Protein AF-A0A2E2RHI1-F1 (afdb_monomer_lite)

Secondary structure (DSSP, 8-state):
-----S---SEEEEE-TTSSEEEEEE--TTSTT-SEEEEEEGGGTSSHHHHHHHHHHHHHHHT-TT--HHHHHTHHHHHHHHHHHHHHHHHHHHTT----TT--S-SS-EEEEE--GGGTT--HHHHHHHHHHHHTTTS-HHHHHHHHHHHHHHHHHHHHHHHHHHHHHHHHHHTT-S-----S------

Structure (mmCIF, N/CA/C/O backbone):
data_AF-A0A2E2RHI1-F1
#
_entry.id   AF-A0A2E2RHI1-F1
#
loop_
_atom_site.group_PDB
_atom_site.id
_atom_site.type_symbol
_atom_site.label_atom_id
_atom_site.label_alt_id
_atom_site.label_comp_id
_atom_site.label_asym_id
_atom_site.label_entity_id
_atom_site.label_seq_id
_atom_site.pdbx_PDB_ins_code
_atom_site.Cartn_x
_atom_site.Cartn_y
_atom_site.Cartn_z
_atom_site.occupancy
_atom_site.B_iso_or_equiv
_atom_site.auth_seq_id
_atom_site.auth_comp_id
_atom_site.auth_asym_id
_atom_site.auth_atom_id
_atom_site.pdbx_PDB_model_num
ATOM 1 N N . MET A 1 1 ? 22.948 2.188 4.236 1.00 32.03 1 MET A N 1
ATOM 2 C CA . MET A 1 1 ? 23.307 0.783 4.505 1.00 32.03 1 MET A CA 1
ATOM 3 C C . MET A 1 1 ? 21.995 0.044 4.675 1.00 32.03 1 MET A C 1
ATOM 5 O O . MET A 1 1 ? 21.397 0.121 5.737 1.00 32.03 1 MET A O 1
ATOM 9 N N . PHE A 1 2 ? 21.459 -0.488 3.577 1.00 38.53 2 PHE A N 1
ATOM 10 C CA . PHE A 1 2 ? 20.218 -1.256 3.602 1.00 38.53 2 PHE A CA 1
ATOM 11 C C . PHE A 1 2 ? 20.548 -2.603 4.243 1.00 38.53 2 PHE A C 1
ATOM 13 O O . PHE A 1 2 ? 21.465 -3.275 3.785 1.00 38.53 2 PHE A O 1
ATOM 20 N N . GLU A 1 3 ? 19.903 -2.946 5.357 1.00 31.31 3 GLU A N 1
ATOM 21 C CA . GLU A 1 3 ? 20.123 -4.230 6.022 1.00 31.31 3 GLU A CA 1
ATOM 22 C C . GLU A 1 3 ? 19.639 -5.365 5.112 1.00 31.31 3 GLU A C 1
ATOM 24 O O . GLU A 1 3 ? 18.443 -5.621 4.959 1.00 31.31 3 GLU A O 1
ATOM 29 N N . SER A 1 4 ? 20.611 -6.015 4.477 1.00 34.72 4 SER A N 1
ATOM 30 C CA . SER A 1 4 ? 20.484 -7.072 3.475 1.00 34.72 4 SER A CA 1
ATOM 31 C C . SER A 1 4 ? 20.127 -8.449 4.051 1.00 34.72 4 SER A C 1
ATOM 33 O O . SER A 1 4 ? 20.632 -9.449 3.553 1.00 34.72 4 SER A O 1
ATOM 35 N N . ASP A 1 5 ? 19.270 -8.532 5.076 1.00 32.41 5 ASP A N 1
ATOM 36 C CA . ASP A 1 5 ? 18.895 -9.824 5.692 1.00 32.41 5 ASP A CA 1
ATOM 37 C C . ASP A 1 5 ? 17.406 -10.182 5.561 1.00 32.41 5 ASP A C 1
ATOM 39 O O . ASP A 1 5 ? 16.868 -11.040 6.257 1.00 32.41 5 ASP A O 1
ATOM 43 N N . ARG A 1 6 ? 16.702 -9.551 4.615 1.00 42.38 6 ARG A N 1
ATOM 44 C CA . ARG A 1 6 ? 15.397 -10.043 4.158 1.00 42.38 6 ARG A CA 1
ATOM 45 C C . ARG A 1 6 ? 15.608 -10.797 2.858 1.00 42.38 6 ARG A C 1
ATOM 47 O O . ARG A 1 6 ? 15.784 -10.175 1.811 1.00 42.38 6 ARG A O 1
ATOM 54 N N . GLY A 1 7 ? 15.603 -12.130 2.947 1.00 44.78 7 GLY A N 1
ATOM 55 C CA . GLY A 1 7 ? 15.580 -13.034 1.797 1.00 44.78 7 GLY A CA 1
ATOM 56 C C . GLY A 1 7 ? 14.682 -12.462 0.703 1.00 44.78 7 GLY A C 1
ATOM 57 O O . GLY A 1 7 ? 13.568 -12.026 0.986 1.00 44.78 7 GLY A O 1
ATOM 58 N N . SER A 1 8 ? 15.239 -12.355 -0.503 1.00 58.75 8 SER A N 1
ATOM 59 C CA . SER A 1 8 ? 14.752 -11.472 -1.559 1.00 58.75 8 SER A CA 1
ATOM 60 C C . SER A 1 8 ? 13.241 -11.606 -1.748 1.00 58.75 8 SER A C 1
ATOM 62 O O . SER A 1 8 ? 12.792 -12.604 -2.307 1.00 58.75 8 SER A O 1
ATOM 64 N N . ALA A 1 9 ? 12.473 -10.626 -1.273 1.00 70.12 9 ALA A N 1
ATOM 65 C CA . ALA A 1 9 ? 11.022 -10.692 -1.329 1.00 70.12 9 ALA A CA 1
ATOM 66 C C . ALA A 1 9 ? 10.565 -10.907 -2.778 1.00 70.12 9 ALA A C 1
ATOM 68 O O . ALA A 1 9 ? 11.109 -10.306 -3.715 1.00 70.12 9 ALA A O 1
ATOM 69 N N . ASP A 1 10 ? 9.602 -11.801 -2.952 1.00 78.50 10 ASP A N 1
ATOM 70 C CA . ASP A 1 10 ? 9.001 -12.094 -4.250 1.00 78.50 10 ASP A CA 1
ATOM 71 C C . ASP A 1 10 ? 8.062 -10.972 -4.684 1.00 78.50 10 ASP A C 1
ATOM 73 O O . ASP A 1 10 ? 7.888 -10.711 -5.871 1.00 78.50 10 ASP A O 1
ATOM 77 N N . ILE A 1 11 ? 7.490 -10.274 -3.704 1.00 82.94 11 ILE A N 1
ATOM 78 C CA . ILE A 1 11 ? 6.608 -9.136 -3.911 1.00 82.94 11 ILE A CA 1
ATOM 79 C C . ILE A 1 11 ? 7.121 -7.998 -3.052 1.00 82.94 11 ILE A C 1
ATOM 81 O O . ILE A 1 11 ? 7.336 -8.177 -1.856 1.00 82.94 11 ILE A O 1
ATOM 85 N N . THR A 1 12 ? 7.302 -6.819 -3.633 1.00 86.94 12 THR A N 1
ATOM 86 C CA . THR A 1 12 ? 7.659 -5.614 -2.878 1.00 86.94 12 THR A CA 1
ATOM 87 C C . THR A 1 12 ? 6.614 -4.533 -3.076 1.00 86.94 12 THR A C 1
ATOM 89 O O . THR A 1 12 ? 6.283 -4.183 -4.203 1.00 86.94 12 THR A O 1
ATOM 92 N N . LEU A 1 13 ? 6.100 -3.994 -1.975 1.00 86.75 13 LEU A N 1
ATOM 93 C CA . LEU A 1 13 ? 5.149 -2.891 -1.960 1.00 86.75 13 LEU A CA 1
ATOM 94 C C . LEU A 1 13 ? 5.892 -1.592 -1.656 1.00 86.75 13 LEU A C 1
ATOM 96 O O . LEU A 1 13 ? 6.463 -1.451 -0.578 1.00 86.75 13 LEU A O 1
ATOM 100 N N . CYS A 1 14 ? 5.863 -0.641 -2.577 1.00 89.56 14 CYS A N 1
ATOM 101 C CA . CYS A 1 14 ? 6.368 0.711 -2.379 1.00 89.56 14 CYS A CA 1
ATOM 102 C C . CYS A 1 14 ? 5.201 1.607 -1.954 1.00 89.56 14 CYS A C 1
ATOM 104 O O . CYS A 1 14 ? 4.321 1.908 -2.763 1.00 89.56 14 CYS A O 1
ATOM 106 N N . ILE A 1 15 ? 5.188 1.996 -0.681 1.00 88.31 15 ILE A N 1
ATOM 107 C CA . ILE A 1 15 ? 4.111 2.753 -0.044 1.00 88.31 15 ILE A CA 1
ATOM 108 C C . ILE A 1 15 ? 4.524 4.215 0.132 1.00 88.31 15 ILE A C 1
ATOM 110 O O . ILE A 1 15 ? 5.603 4.506 0.654 1.00 88.31 15 ILE A O 1
ATOM 114 N N . PHE A 1 16 ? 3.613 5.112 -0.240 1.00 90.50 16 PHE A N 1
ATOM 115 C CA . PHE A 1 16 ? 3.710 6.559 -0.071 1.00 90.50 16 PHE A CA 1
ATOM 116 C C . PHE A 1 16 ? 2.642 6.987 0.944 1.00 90.50 16 PHE A C 1
ATOM 118 O O . PHE A 1 16 ? 1.455 6.899 0.626 1.00 90.50 16 PHE A O 1
ATOM 125 N N . PRO A 1 17 ? 3.021 7.342 2.185 1.00 85.38 17 PRO A N 1
ATOM 126 C CA . PRO A 1 17 ? 2.072 7.507 3.289 1.00 85.38 17 PRO A CA 1
ATOM 127 C C . PRO A 1 17 ? 0.909 8.472 3.043 1.00 85.38 17 PRO A C 1
ATOM 129 O O . PRO A 1 17 ? -0.164 8.259 3.607 1.00 85.38 17 PRO A O 1
ATOM 132 N N . HIS A 1 18 ? 1.097 9.513 2.228 1.00 87.38 18 HIS A N 1
ATOM 133 C CA . HIS A 1 18 ? 0.072 10.531 1.990 1.00 87.38 18 HIS A CA 1
ATOM 134 C C . HIS A 1 18 ? -0.671 10.344 0.661 1.00 87.38 18 HIS A C 1
ATOM 136 O O . HIS A 1 18 ? -1.648 11.053 0.402 1.00 87.38 18 HIS A O 1
ATOM 142 N N . LEU A 1 19 ? -0.263 9.383 -0.173 1.00 90.50 19 LEU A N 1
ATOM 143 C CA . LEU A 1 19 ? -0.916 9.110 -1.450 1.00 90.50 19 LEU A CA 1
ATOM 144 C C . LEU A 1 19 ? -2.002 8.041 -1.330 1.00 90.50 19 LEU A C 1
ATOM 146 O O . LEU A 1 19 ? -2.038 7.211 -0.424 1.00 90.50 19 LEU A O 1
ATOM 150 N N . LYS A 1 20 ? -2.908 8.051 -2.309 1.00 91.00 20 LYS A N 1
ATOM 151 C CA . LYS A 1 20 ? -3.994 7.067 -2.441 1.00 91.00 20 LYS A CA 1
ATOM 152 C C . LYS A 1 20 ? -3.643 5.945 -3.409 1.00 91.00 20 LYS A C 1
ATOM 154 O O . LYS A 1 20 ? -4.533 5.275 -3.921 1.00 91.00 20 LYS A O 1
ATOM 159 N N . GLU A 1 21 ? -2.363 5.753 -3.673 1.00 92.62 21 GLU A N 1
ATOM 160 C CA . GLU A 1 21 ? -1.851 4.750 -4.588 1.00 92.62 21 GLU A CA 1
ATOM 161 C C . GLU A 1 21 ? -0.473 4.272 -4.146 1.00 92.62 21 GLU A C 1
ATOM 163 O O . GLU A 1 21 ? 0.248 4.962 -3.426 1.00 92.62 21 GLU A O 1
ATOM 168 N N . PHE A 1 22 ? -0.135 3.057 -4.557 1.00 90.56 22 PHE A N 1
ATOM 169 C CA . PHE A 1 22 ? 1.131 2.413 -4.250 1.00 90.56 22 PHE A CA 1
ATOM 170 C C . PHE A 1 22 ? 1.631 1.628 -5.460 1.00 90.56 22 PHE A C 1
ATOM 172 O O . PHE A 1 22 ? 0.871 1.318 -6.382 1.00 90.56 22 PHE A O 1
ATOM 179 N N . ILE A 1 23 ? 2.919 1.291 -5.451 1.00 91.75 23 ILE A N 1
ATOM 180 C CA . ILE A 1 23 ? 3.505 0.425 -6.475 1.00 91.75 23 ILE A CA 1
ATOM 181 C C . ILE A 1 23 ? 3.700 -0.961 -5.879 1.00 91.75 23 ILE A C 1
ATOM 183 O O . ILE A 1 23 ? 4.294 -1.109 -4.815 1.00 91.75 23 ILE A O 1
ATOM 187 N N . ALA A 1 24 ? 3.227 -1.981 -6.579 1.00 89.75 24 ALA A N 1
ATOM 188 C CA . ALA A 1 24 ? 3.547 -3.367 -6.307 1.00 89.75 24 ALA A CA 1
ATOM 189 C C . ALA A 1 24 ? 4.516 -3.883 -7.371 1.00 89.75 24 ALA A C 1
ATOM 191 O O . ALA A 1 24 ? 4.229 -3.865 -8.568 1.00 89.75 24 ALA A O 1
ATOM 192 N N . ILE A 1 25 ? 5.672 -4.347 -6.918 1.00 88.75 25 ILE A N 1
ATOM 193 C CA . ILE A 1 25 ? 6.663 -5.045 -7.726 1.00 88.75 25 ILE A CA 1
ATOM 194 C C . ILE A 1 25 ? 6.426 -6.530 -7.505 1.00 88.75 25 ILE A C 1
ATOM 196 O O . ILE A 1 25 ? 6.706 -7.041 -6.423 1.00 88.75 25 ILE A O 1
ATOM 200 N N . ASP A 1 26 ? 5.909 -7.212 -8.517 1.00 86.88 26 ASP A N 1
ATOM 201 C CA . ASP A 1 26 ? 5.764 -8.661 -8.514 1.00 86.88 26 ASP A CA 1
ATOM 202 C C . ASP A 1 26 ? 6.940 -9.260 -9.282 1.00 86.88 26 ASP A C 1
ATOM 204 O O . ASP A 1 26 ? 7.003 -9.186 -10.509 1.00 86.88 26 ASP A O 1
ATOM 208 N N . ALA A 1 27 ? 7.911 -9.793 -8.548 1.00 84.81 27 ALA A N 1
ATOM 209 C CA . ALA A 1 27 ? 9.138 -10.357 -9.090 1.00 84.81 27 ALA A CA 1
ATOM 210 C C . ALA A 1 27 ? 9.049 -11.871 -9.334 1.00 84.81 27 ALA A C 1
ATOM 212 O O . ALA A 1 27 ? 10.061 -12.508 -9.643 1.00 84.81 27 ALA A O 1
ATOM 213 N N . ARG A 1 28 ? 7.864 -12.468 -9.172 1.00 82.19 28 ARG A N 1
ATOM 214 C CA . ARG A 1 28 ? 7.690 -13.912 -9.298 1.00 82.19 28 ARG A CA 1
ATOM 215 C C . ARG A 1 28 ? 7.815 -14.361 -10.749 1.00 82.19 28 ARG A C 1
ATOM 217 O O . ARG A 1 28 ? 7.200 -13.800 -11.656 1.00 82.19 28 ARG A O 1
ATOM 224 N N . GLY A 1 29 ? 8.601 -15.414 -10.964 1.00 72.44 29 GLY A N 1
ATOM 225 C CA . GLY A 1 29 ? 8.811 -15.999 -12.290 1.00 72.44 29 GLY A CA 1
ATOM 226 C C . GLY A 1 29 ? 7.642 -16.852 -12.797 1.00 72.44 29 GLY A C 1
ATOM 227 O O . GLY A 1 29 ? 7.548 -17.083 -13.999 1.00 72.44 29 GLY A O 1
ATOM 228 N N . ASP A 1 30 ? 6.755 -17.311 -11.911 1.00 72.88 30 ASP A N 1
ATOM 229 C CA . ASP A 1 30 ? 5.595 -18.161 -12.223 1.00 72.88 30 ASP A CA 1
ATOM 230 C C . ASP A 1 30 ? 4.320 -17.364 -12.562 1.00 72.88 30 ASP A C 1
ATOM 232 O O . ASP A 1 30 ? 3.296 -17.942 -12.938 1.00 72.88 30 ASP A O 1
ATOM 236 N N . ARG A 1 31 ? 4.378 -16.029 -12.482 1.00 72.38 31 ARG A N 1
ATOM 237 C CA . ARG A 1 31 ? 3.274 -15.145 -12.853 1.00 72.38 31 ARG A CA 1
ATOM 238 C C . ARG A 1 31 ? 2.968 -15.240 -14.357 1.00 72.38 31 ARG A C 1
ATOM 240 O O . ARG A 1 31 ? 3.881 -15.106 -15.177 1.00 72.38 31 ARG A O 1
ATOM 247 N N . PRO A 1 32 ? 1.691 -15.364 -14.765 1.00 66.75 32 PRO A N 1
ATOM 248 C CA . PRO A 1 32 ? 1.300 -15.238 -16.167 1.00 66.75 32 PRO A CA 1
ATOM 249 C C . PRO A 1 32 ? 1.705 -13.863 -16.722 1.00 66.75 32 PRO A C 1
ATOM 251 O O . PRO A 1 32 ? 1.243 -12.833 -16.236 1.00 66.75 32 PRO A O 1
ATOM 254 N N . GLY A 1 33 ? 2.583 -13.839 -17.728 1.00 71.50 33 GLY A N 1
ATOM 255 C CA . GLY A 1 33 ? 3.153 -12.599 -18.277 1.00 71.50 33 GLY A CA 1
ATOM 256 C C . GLY A 1 33 ? 4.465 -12.143 -17.623 1.00 71.50 33 GLY A C 1
ATOM 257 O O . GLY A 1 33 ? 5.012 -11.125 -18.035 1.00 71.50 33 GLY A O 1
ATOM 258 N N . GLY A 1 34 ? 4.992 -12.912 -16.666 1.00 78.06 34 GLY A N 1
ATOM 259 C CA . GLY A 1 34 ? 6.274 -12.673 -16.009 1.00 78.06 34 GLY A CA 1
ATOM 260 C C . GLY A 1 34 ? 6.247 -11.572 -14.938 1.00 78.06 34 GLY A C 1
ATOM 261 O O . GLY A 1 34 ? 5.178 -11.024 -14.621 1.00 78.06 34 GLY A O 1
ATOM 262 N N . PRO A 1 35 ? 7.427 -11.255 -14.373 1.00 83.50 35 PRO A N 1
ATOM 263 C CA . PRO A 1 35 ? 7.602 -10.176 -13.412 1.00 83.50 35 PRO A CA 1
ATOM 264 C C . PRO A 1 35 ? 7.082 -8.839 -13.938 1.00 83.50 35 PRO A C 1
ATOM 266 O O . PRO A 1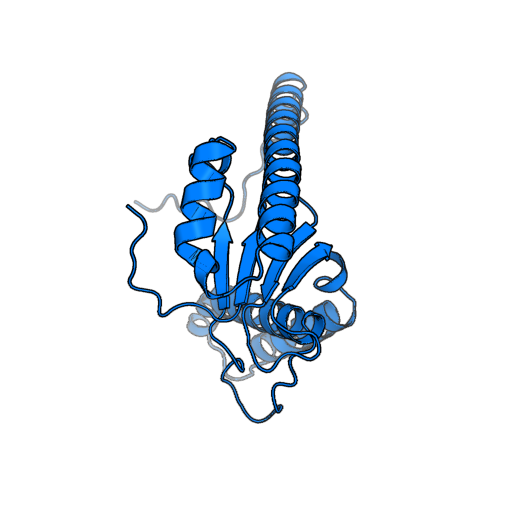 35 ? 7.320 -8.490 -15.096 1.00 83.50 35 PRO A O 1
ATOM 269 N N . ALA A 1 36 ? 6.392 -8.072 -13.096 1.00 85.38 36 ALA A N 1
ATOM 270 C CA . ALA A 1 36 ? 5.833 -6.786 -13.492 1.00 85.38 36 ALA A CA 1
ATOM 271 C C . ALA A 1 36 ? 5.777 -5.772 -12.356 1.00 85.38 36 ALA A C 1
ATOM 273 O O . ALA A 1 36 ? 5.877 -6.091 -11.173 1.00 85.38 36 ALA A O 1
ATOM 274 N N . VAL A 1 37 ? 5.563 -4.528 -12.767 1.00 88.38 37 VAL A N 1
ATOM 275 C CA . VAL A 1 37 ? 5.393 -3.373 -11.897 1.00 88.38 37 VAL A CA 1
ATOM 276 C C . VAL A 1 37 ? 3.973 -2.867 -12.088 1.00 88.38 37 VAL A C 1
ATOM 278 O O . VAL A 1 37 ? 3.556 -2.568 -13.205 1.00 88.38 37 VAL A O 1
ATOM 281 N N . LEU A 1 38 ? 3.217 -2.812 -10.999 1.00 89.69 38 LEU A N 1
ATOM 282 C CA . LEU A 1 38 ? 1.806 -2.456 -10.996 1.00 89.69 38 LEU A CA 1
ATOM 283 C C . LEU A 1 38 ? 1.610 -1.219 -10.128 1.00 89.69 38 LEU A C 1
ATOM 285 O O . LEU A 1 38 ? 2.008 -1.207 -8.968 1.00 89.69 38 LEU A O 1
ATOM 289 N N . ARG A 1 39 ? 0.980 -0.185 -10.683 1.00 91.38 39 ARG A N 1
ATOM 290 C CA . ARG A 1 39 ? 0.512 0.982 -9.929 1.00 91.38 39 ARG A CA 1
ATOM 291 C C . ARG A 1 39 ? -0.947 0.739 -9.560 1.00 91.38 39 ARG A C 1
ATOM 293 O O . ARG A 1 39 ? -1.773 0.548 -10.449 1.00 91.38 39 ARG A O 1
ATOM 300 N N . LEU A 1 40 ? -1.244 0.686 -8.265 1.00 89.88 40 LEU A N 1
ATOM 301 C CA . LEU A 1 40 ? -2.553 0.293 -7.747 1.00 89.88 40 LEU A CA 1
ATOM 302 C C . LEU A 1 40 ? -3.112 1.384 -6.828 1.00 89.88 40 LEU A C 1
ATOM 304 O O . LEU A 1 40 ? -2.408 1.836 -5.920 1.00 89.88 40 LEU A O 1
ATOM 308 N N . PRO A 1 41 ? -4.379 1.795 -7.002 1.00 90.69 41 PRO A N 1
ATOM 309 C CA . PRO A 1 41 ? -5.023 2.696 -6.065 1.00 90.69 41 PRO A CA 1
ATOM 310 C C . PRO A 1 41 ? -5.406 1.945 -4.784 1.00 90.69 41 PRO A C 1
ATOM 312 O O . PRO A 1 41 ? -5.822 0.785 -4.800 1.00 90.69 41 PRO A O 1
ATOM 315 N N . ILE A 1 42 ? -5.349 2.638 -3.650 1.00 89.06 42 ILE A N 1
ATOM 316 C CA . ILE A 1 42 ? -5.721 2.094 -2.341 1.00 89.06 42 ILE A CA 1
ATOM 317 C C . ILE A 1 42 ? -7.202 1.694 -2.275 1.00 89.06 42 ILE A C 1
ATOM 319 O O . ILE A 1 42 ? -7.569 0.850 -1.464 1.00 89.06 42 ILE A O 1
ATOM 323 N N . SER A 1 43 ? -8.052 2.235 -3.155 1.00 90.94 43 SER A N 1
ATOM 324 C CA . SER A 1 43 ? -9.461 1.840 -3.289 1.00 90.94 43 SER A CA 1
ATOM 325 C C . SER A 1 43 ? -9.645 0.382 -3.707 1.00 90.94 43 SER A C 1
ATOM 327 O O . SER A 1 43 ? -10.677 -0.206 -3.398 1.00 90.94 43 SER A O 1
ATOM 329 N N . ASN A 1 44 ? -8.652 -0.224 -4.369 1.00 88.50 44 ASN A N 1
ATOM 330 C CA . ASN A 1 44 ? -8.701 -1.651 -4.691 1.00 88.50 44 ASN A CA 1
ATOM 331 C C . ASN A 1 44 ? -8.536 -2.502 -3.425 1.00 88.50 44 ASN A C 1
ATOM 333 O O . ASN A 1 44 ? -9.003 -3.640 -3.380 1.00 88.50 44 ASN A O 1
ATOM 337 N N . ILE A 1 45 ? -7.920 -1.935 -2.381 1.00 87.31 45 ILE A N 1
ATOM 338 C CA . ILE A 1 45 ? -7.754 -2.565 -1.071 1.00 87.31 45 ILE A CA 1
ATOM 339 C C . ILE A 1 45 ? -8.929 -2.224 -0.153 1.00 87.31 45 ILE A C 1
ATOM 341 O O . ILE A 1 45 ? -9.579 -3.111 0.393 1.00 87.31 45 ILE A O 1
ATOM 345 N N . LEU A 1 46 ? -9.231 -0.936 -0.019 1.00 89.19 46 LEU A N 1
ATOM 346 C CA . LEU A 1 46 ? -10.268 -0.390 0.851 1.00 89.19 46 LEU A CA 1
ATOM 347 C C . LEU A 1 46 ? -11.639 -0.425 0.163 1.00 89.19 46 LEU A C 1
ATOM 349 O O . LEU A 1 46 ? -12.198 0.603 -0.213 1.00 89.19 46 LEU A O 1
ATOM 353 N N . CYS A 1 47 ? -12.153 -1.635 -0.030 1.00 90.25 47 CYS A N 1
ATOM 354 C CA . CYS A 1 47 ? -13.439 -1.907 -0.665 1.00 90.25 47 CYS A CA 1
ATOM 355 C C . CYS A 1 47 ? -14.424 -2.573 0.310 1.00 90.25 47 CYS A C 1
ATOM 357 O O . CYS A 1 47 ? -14.048 -2.991 1.405 1.00 90.25 47 CYS A O 1
ATOM 359 N N . GLU A 1 48 ? -15.683 -2.727 -0.105 1.00 92.38 48 GLU A N 1
ATOM 360 C CA . GLU A 1 48 ? -16.747 -3.313 0.728 1.00 92.38 48 GLU A CA 1
ATOM 361 C C . GLU A 1 48 ? -16.417 -4.721 1.245 1.00 92.38 48 GLU A C 1
ATOM 363 O O . GLU A 1 48 ? -16.717 -5.077 2.383 1.00 92.38 48 GLU A O 1
ATOM 368 N N . GLU A 1 49 ? -15.733 -5.525 0.433 1.00 89.88 49 GLU A N 1
ATOM 369 C CA . GLU A 1 49 ? -15.285 -6.858 0.838 1.00 89.88 49 GLU A CA 1
ATOM 370 C C . GLU A 1 49 ? -14.255 -6.796 1.977 1.00 89.88 49 GLU A C 1
ATOM 372 O O . GLU A 1 49 ? -14.326 -7.571 2.930 1.00 89.88 49 GLU A O 1
ATOM 377 N N . PHE A 1 50 ? -13.329 -5.834 1.926 1.00 91.75 50 PHE A N 1
ATOM 378 C CA . PHE A 1 50 ? -12.382 -5.594 3.012 1.00 91.75 50 PHE A CA 1
ATOM 379 C C . PHE A 1 50 ? -13.105 -5.127 4.281 1.00 91.75 50 PHE A C 1
ATOM 381 O O . PHE A 1 50 ? -12.871 -5.687 5.354 1.00 91.75 50 PHE A O 1
ATOM 388 N N . TYR A 1 51 ? -14.006 -4.146 4.164 1.00 93.00 51 TYR A N 1
ATOM 389 C CA . TYR A 1 51 ? -14.730 -3.593 5.311 1.00 93.00 51 TYR A CA 1
ATOM 390 C C . TYR A 1 51 ? -15.588 -4.650 6.004 1.00 93.00 51 TYR A C 1
ATOM 392 O O . TYR A 1 51 ? -15.409 -4.900 7.196 1.00 93.00 51 TYR A O 1
ATOM 400 N N . SER A 1 52 ? -16.434 -5.349 5.247 1.00 94.25 52 SER A N 1
ATOM 401 C CA . SER A 1 52 ? -17.295 -6.410 5.779 1.00 94.25 52 SER A CA 1
ATOM 402 C C . SER A 1 52 ? -16.498 -7.526 6.465 1.00 94.25 52 SER A C 1
ATOM 404 O O . SER A 1 52 ? -16.914 -8.048 7.506 1.00 94.25 52 SER A O 1
ATOM 406 N N . LYS A 1 53 ? -15.314 -7.874 5.941 1.00 92.19 53 LYS A N 1
ATOM 407 C CA . LYS A 1 53 ? -14.454 -8.891 6.552 1.00 92.19 53 LYS A CA 1
ATOM 408 C C . LYS A 1 53 ? -13.827 -8.418 7.861 1.00 92.19 53 LYS A C 1
ATOM 410 O O . LYS A 1 53 ? -13.857 -9.166 8.843 1.00 92.19 53 LYS A O 1
ATOM 415 N N . VAL A 1 54 ? -13.304 -7.192 7.889 1.00 92.88 54 VAL A N 1
ATOM 416 C CA . VAL A 1 54 ? -12.751 -6.577 9.103 1.00 92.88 54 VAL A CA 1
ATOM 417 C C . VAL A 1 54 ? -13.824 -6.465 10.182 1.00 92.88 54 VAL A C 1
ATOM 419 O O . VAL A 1 54 ? -13.575 -6.869 11.315 1.00 92.88 54 VAL A O 1
ATOM 422 N N . GLU A 1 55 ? -15.027 -6.003 9.842 1.00 93.19 55 GLU A N 1
ATOM 423 C CA . GLU A 1 55 ? -16.152 -5.908 10.779 1.00 93.19 55 GLU A CA 1
ATOM 424 C C . GLU A 1 55 ? -16.553 -7.274 11.343 1.00 93.19 55 GLU A C 1
ATOM 426 O O . GLU A 1 55 ? -16.736 -7.420 12.554 1.00 93.19 55 GLU A O 1
ATOM 431 N N . SER A 1 56 ? -16.636 -8.297 10.487 1.00 93.12 56 SER A N 1
ATOM 432 C CA . SER A 1 56 ? -16.909 -9.675 10.906 1.00 93.12 56 SER A CA 1
ATOM 433 C C . SER A 1 56 ? -15.860 -10.181 11.901 1.00 93.12 56 SER A C 1
ATOM 435 O O . SER A 1 56 ? -16.207 -10.739 12.944 1.00 93.12 56 SER A O 1
ATOM 437 N N . ASP A 1 57 ? -14.574 -10.019 11.591 1.00 89.88 57 ASP A N 1
ATOM 438 C CA . ASP A 1 57 ? -13.492 -10.548 12.424 1.00 89.88 57 ASP A CA 1
ATOM 439 C C . ASP A 1 57 ? -13.328 -9.746 13.724 1.00 89.88 57 ASP A C 1
ATOM 441 O O . ASP A 1 57 ? -13.153 -10.333 14.793 1.00 89.88 57 ASP A O 1
ATOM 445 N N . PHE A 1 58 ? -13.515 -8.427 13.673 1.00 89.56 58 PHE A N 1
ATOM 446 C CA . PHE A 1 58 ? -13.602 -7.576 14.857 1.00 89.56 58 PHE A CA 1
ATOM 447 C C . PHE A 1 58 ? -14.785 -7.959 15.756 1.00 89.56 58 PHE A C 1
ATOM 449 O O . PHE A 1 58 ? -14.637 -8.077 16.974 1.00 89.56 58 PHE A O 1
ATOM 456 N N . SER A 1 59 ? -15.954 -8.239 15.172 1.00 89.81 59 SER A N 1
ATOM 457 C CA . SER A 1 59 ? -17.129 -8.680 15.926 1.00 89.81 59 SER A CA 1
ATOM 458 C C . SER A 1 59 ? -16.868 -9.981 16.693 1.00 89.81 59 SER A C 1
ATOM 460 O O . SER A 1 59 ? -17.310 -10.112 17.835 1.00 89.81 59 SER A O 1
ATOM 462 N N . LYS A 1 60 ? -16.104 -10.919 16.114 1.00 88.94 60 LYS A N 1
ATOM 463 C CA . LYS A 1 60 ? -15.699 -12.163 16.793 1.00 88.94 60 LYS A CA 1
ATOM 464 C C . LYS A 1 60 ? -14.774 -11.905 17.981 1.00 88.94 60 LYS A C 1
ATOM 466 O O . LYS A 1 60 ? -14.910 -12.594 18.987 1.00 88.94 60 LYS A O 1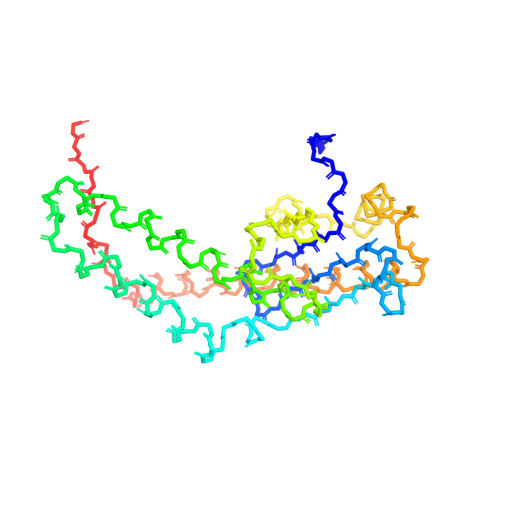
ATOM 471 N N . ILE A 1 61 ? -13.872 -10.925 17.881 1.00 86.25 61 ILE A N 1
ATOM 472 C CA . ILE A 1 61 ? -12.997 -10.525 18.995 1.00 86.25 61 ILE A CA 1
ATOM 473 C C . ILE A 1 61 ? -13.838 -9.996 20.160 1.00 86.25 61 ILE A C 1
ATOM 475 O O . ILE A 1 61 ? -13.660 -10.438 21.291 1.00 86.25 61 ILE A O 1
ATOM 479 N N . LEU A 1 62 ? -14.788 -9.095 19.888 1.00 81.75 62 LEU A N 1
ATOM 480 C CA . LEU A 1 62 ? -15.602 -8.466 20.935 1.00 81.75 62 LEU A CA 1
ATOM 481 C C . LEU A 1 62 ? -16.635 -9.400 21.573 1.00 81.75 62 LEU A C 1
ATOM 483 O O . LEU A 1 62 ? -16.964 -9.245 22.745 1.00 81.75 62 LEU A O 1
ATOM 487 N N . ARG A 1 63 ? -17.190 -10.344 20.807 1.00 83.81 63 ARG A N 1
ATOM 488 C CA . ARG A 1 63 ? -18.251 -11.254 21.276 1.00 83.81 63 ARG A CA 1
ATOM 489 C C . ARG A 1 63 ? -17.716 -12.502 21.984 1.00 83.81 63 ARG A C 1
ATOM 491 O O . ARG A 1 63 ? -18.480 -13.432 22.235 1.00 83.81 63 ARG A O 1
ATOM 498 N N . ARG A 1 64 ? -16.423 -12.548 22.308 1.00 79.00 64 ARG A N 1
ATOM 499 C CA . ARG A 1 64 ? -15.844 -13.618 23.123 1.00 79.00 64 ARG A CA 1
ATOM 500 C C . ARG A 1 64 ? -16.405 -13.559 24.543 1.00 79.00 64 ARG A C 1
ATOM 502 O O . ARG A 1 64 ? -16.086 -12.665 25.320 1.00 79.00 64 ARG A O 1
ATOM 509 N N . HIS A 1 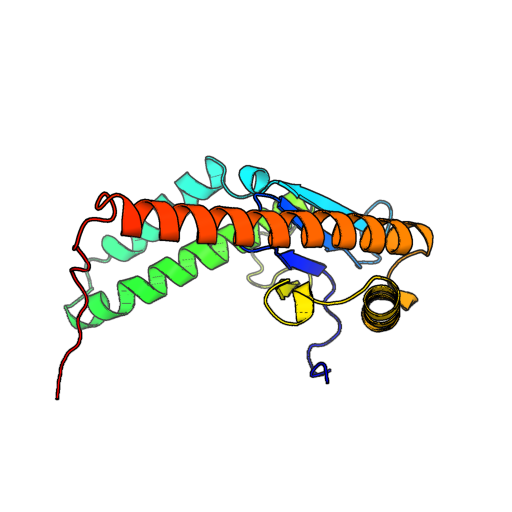65 ? -17.279 -14.514 24.853 1.00 61.78 65 HIS A N 1
ATOM 510 C CA . HIS A 1 65 ? -18.000 -14.609 26.127 1.00 61.78 65 HIS A CA 1
ATOM 511 C C . HIS A 1 65 ? -17.112 -15.003 27.324 1.00 61.78 65 HIS A C 1
ATOM 513 O O . HIS A 1 65 ? -17.596 -15.037 28.452 1.00 61.78 65 HIS A O 1
ATOM 519 N N . ASP A 1 66 ? -15.836 -15.295 27.082 1.00 69.56 66 ASP A N 1
ATOM 520 C CA . ASP A 1 66 ? -14.819 -15.713 28.046 1.00 69.56 66 ASP A CA 1
ATOM 521 C C . ASP A 1 66 ? -13.778 -14.623 28.371 1.00 69.56 66 ASP A C 1
ATOM 523 O O . ASP A 1 66 ? -12.876 -14.873 29.164 1.00 69.56 66 ASP A O 1
ATOM 527 N N . ALA A 1 67 ? -13.902 -13.415 27.809 1.00 67.69 67 ALA A N 1
ATOM 528 C CA . ALA A 1 67 ? -12.964 -12.319 28.052 1.00 67.69 67 ALA A CA 1
ATOM 529 C C . ALA A 1 67 ? -13.216 -11.628 29.409 1.00 67.69 67 ALA A C 1
ATOM 531 O O . ALA A 1 67 ? -14.270 -11.033 29.642 1.00 67.69 67 ALA A O 1
ATOM 532 N N . GLY A 1 68 ? -12.229 -11.661 30.301 1.00 71.69 68 GLY A N 1
ATOM 533 C CA . GLY A 1 68 ? -12.115 -10.787 31.464 1.00 71.69 68 GLY A CA 1
ATOM 534 C C . GLY A 1 68 ? -11.461 -9.433 31.139 1.00 71.69 68 GLY A C 1
ATOM 535 O O . GLY A 1 68 ? -11.111 -9.115 30.002 1.00 71.69 68 GLY A O 1
ATOM 536 N N . PHE A 1 69 ? -11.288 -8.587 32.164 1.00 75.56 69 PHE A N 1
ATOM 537 C CA . PHE A 1 69 ? -10.744 -7.227 31.999 1.00 75.56 69 PHE A CA 1
ATOM 538 C C . PHE A 1 69 ? -9.309 -7.192 31.448 1.00 75.56 69 PHE A C 1
ATOM 540 O O . PHE A 1 69 ? -8.936 -6.225 30.787 1.00 75.56 69 PHE A O 1
ATOM 547 N N . LEU A 1 70 ? -8.507 -8.233 31.694 1.00 72.56 70 LEU A N 1
ATOM 548 C CA . LEU A 1 70 ? -7.153 -8.334 31.145 1.00 72.56 70 LEU A CA 1
ATOM 549 C C . LEU A 1 70 ? -7.173 -8.596 29.633 1.00 72.56 70 LEU A C 1
ATOM 551 O O . LEU A 1 70 ? -6.357 -8.018 28.918 1.00 72.56 70 LEU A O 1
ATOM 555 N N . GLU A 1 71 ? -8.122 -9.386 29.116 1.00 76.19 71 GLU A N 1
ATOM 556 C CA . GLU A 1 71 ? -8.259 -9.588 27.670 1.00 76.19 71 GLU A CA 1
ATOM 557 C C . GLU A 1 71 ? -8.713 -8.320 26.933 1.00 76.19 71 GLU A C 1
ATOM 559 O O . GLU A 1 71 ? -8.326 -8.131 25.777 1.00 76.19 71 GLU A O 1
ATOM 564 N N . LEU A 1 72 ? -9.441 -7.406 27.595 1.00 78.25 72 LEU A N 1
ATOM 565 C CA . LEU A 1 72 ? -9.811 -6.107 27.009 1.00 78.25 72 LEU A CA 1
ATOM 566 C C . LEU A 1 72 ? -8.583 -5.259 26.647 1.00 78.25 72 LEU A C 1
ATOM 568 O O . LEU A 1 72 ? -8.586 -4.582 25.619 1.00 78.25 72 LEU A O 1
ATOM 572 N N . MET A 1 73 ? -7.512 -5.340 27.442 1.00 81.12 73 MET A N 1
ATOM 573 C CA . MET A 1 73 ? -6.251 -4.633 27.177 1.00 81.12 73 MET A CA 1
ATOM 574 C C . MET A 1 73 ? -5.555 -5.136 25.906 1.00 81.12 73 MET A C 1
ATOM 576 O O . MET A 1 73 ? -4.805 -4.394 25.277 1.00 81.12 73 MET A O 1
ATOM 580 N N . GLY A 1 74 ? -5.824 -6.382 25.502 1.00 82.38 74 GLY A N 1
ATOM 581 C CA . GLY A 1 74 ? -5.286 -6.982 24.283 1.00 82.38 74 GLY A CA 1
ATOM 582 C C . GLY A 1 74 ? -6.114 -6.705 23.026 1.00 82.38 74 GLY A C 1
ATOM 583 O O . GLY A 1 74 ? -5.649 -7.001 21.925 1.00 82.38 74 GLY A O 1
ATOM 584 N N . ILE A 1 75 ? -7.325 -6.147 23.155 1.00 84.38 75 ILE A N 1
ATOM 585 C CA . ILE A 1 75 ? -8.209 -5.888 22.009 1.00 84.38 75 ILE A CA 1
ATOM 586 C C . ILE A 1 75 ? -7.547 -4.974 20.971 1.00 84.38 75 ILE A C 1
ATOM 588 O O . ILE A 1 75 ? -7.546 -5.375 19.809 1.00 84.38 75 ILE A O 1
ATOM 592 N N . PRO A 1 76 ? -6.943 -3.814 21.311 1.00 85.62 76 PRO A N 1
ATOM 593 C CA . PRO A 1 76 ? -6.349 -2.924 20.308 1.00 85.62 76 PRO A CA 1
ATOM 594 C C . PRO A 1 76 ? -5.340 -3.627 19.391 1.00 85.62 76 PRO A C 1
ATOM 596 O O . PRO A 1 76 ? -5.413 -3.489 18.171 1.00 85.62 76 PRO A O 1
ATOM 599 N N . GLN A 1 77 ? -4.465 -4.460 19.965 1.00 83.94 77 GLN A N 1
ATOM 600 C CA . GLN A 1 77 ? -3.481 -5.233 19.206 1.00 83.94 77 GLN A CA 1
ATOM 601 C C . GLN A 1 77 ? -4.144 -6.293 18.312 1.00 83.94 77 GLN A C 1
ATOM 603 O O . GLN A 1 77 ? -3.698 -6.536 17.191 1.00 83.94 77 GLN A O 1
ATOM 608 N N . GLN A 1 78 ? -5.235 -6.913 18.773 1.00 85.88 78 GLN A N 1
ATOM 609 C CA . GLN A 1 78 ? -6.006 -7.857 17.960 1.00 85.88 78 GLN A CA 1
ATOM 610 C C . GLN A 1 78 ? -6.727 -7.158 16.799 1.00 85.88 78 GLN A C 1
ATOM 612 O O . GLN A 1 78 ? -6.746 -7.697 15.693 1.00 85.88 78 GLN A O 1
ATOM 617 N N . VAL A 1 79 ? -7.276 -5.954 17.008 1.00 87.38 79 VAL A N 1
ATOM 618 C CA . VAL A 1 79 ? -7.874 -5.152 15.925 1.00 87.38 79 VAL A CA 1
ATOM 619 C C . VAL A 1 79 ? -6.827 -4.808 14.875 1.00 87.38 79 VAL A C 1
ATOM 621 O O . VAL A 1 79 ? -7.059 -5.005 13.684 1.00 87.38 79 VAL A O 1
ATOM 624 N N . GLU A 1 80 ? -5.655 -4.343 15.308 1.00 86.38 80 GLU A N 1
ATOM 625 C CA . GLU A 1 80 ? -4.539 -4.044 14.414 1.00 86.38 80 GLU A CA 1
ATOM 626 C C . GLU A 1 80 ? -4.144 -5.276 13.584 1.00 86.38 80 GLU A C 1
ATOM 628 O O . GLU A 1 80 ? -3.978 -5.184 12.365 1.00 86.38 80 GLU A O 1
ATOM 633 N N . ALA A 1 81 ? -4.053 -6.446 14.224 1.00 83.25 81 ALA A N 1
ATOM 634 C CA . ALA A 1 81 ? -3.750 -7.703 13.549 1.00 83.25 81 ALA A CA 1
ATOM 635 C C . ALA A 1 81 ? -4.820 -8.080 12.509 1.00 83.25 81 ALA A C 1
ATOM 637 O O . ALA A 1 81 ? -4.470 -8.500 11.405 1.00 83.25 81 ALA A O 1
ATOM 638 N N . VAL A 1 82 ? -6.108 -7.887 12.820 1.00 88.00 82 VAL A N 1
ATOM 639 C CA . VAL A 1 82 ? -7.221 -8.124 11.883 1.00 88.00 82 VAL A CA 1
ATOM 640 C C . VAL A 1 82 ? -7.144 -7.193 10.678 1.00 88.00 82 VAL A C 1
ATOM 642 O O . VAL A 1 82 ? -7.268 -7.663 9.545 1.00 88.00 82 VAL A O 1
ATOM 645 N N . ILE A 1 83 ? -6.915 -5.896 10.896 1.00 87.62 83 ILE A N 1
ATOM 646 C CA . ILE A 1 83 ? -6.772 -4.919 9.808 1.00 87.62 83 ILE A CA 1
ATOM 647 C C . ILE A 1 83 ? -5.586 -5.311 8.926 1.00 87.62 83 ILE A C 1
ATOM 649 O O . ILE A 1 83 ? -5.735 -5.452 7.715 1.00 87.62 83 ILE A O 1
ATOM 653 N N . ARG A 1 84 ? -4.423 -5.574 9.531 1.00 84.50 84 ARG A N 1
ATOM 654 C CA . ARG A 1 84 ? -3.200 -5.948 8.813 1.00 84.50 84 ARG A CA 1
ATOM 655 C C . ARG A 1 84 ? -3.386 -7.215 7.975 1.00 84.50 84 ARG A C 1
ATOM 657 O O . ARG A 1 84 ? -3.005 -7.233 6.805 1.00 84.50 84 ARG A O 1
ATOM 664 N N . ALA A 1 85 ? -3.976 -8.261 8.554 1.00 83.75 85 ALA A N 1
ATOM 665 C CA . ALA A 1 85 ? -4.198 -9.532 7.872 1.00 83.75 85 ALA A CA 1
ATOM 666 C C . ALA A 1 85 ? -5.158 -9.384 6.683 1.00 83.75 85 ALA A C 1
ATOM 668 O O . ALA A 1 85 ? -4.891 -9.924 5.610 1.00 83.75 85 ALA A O 1
ATOM 669 N N . ASN A 1 86 ? -6.251 -8.635 6.850 1.00 86.44 86 ASN A N 1
ATOM 670 C CA . ASN A 1 86 ? -7.217 -8.410 5.777 1.00 86.44 86 ASN A CA 1
ATOM 671 C C . ASN A 1 86 ? -6.659 -7.507 4.668 1.00 86.44 86 ASN A C 1
ATOM 673 O O . ASN A 1 86 ? -6.876 -7.800 3.493 1.00 86.44 86 ASN A O 1
ATOM 677 N N . SER A 1 87 ? -5.859 -6.491 5.009 1.00 85.12 87 SER A N 1
ATOM 678 C CA . SER A 1 87 ? -5.162 -5.664 4.016 1.00 85.12 87 SER A CA 1
ATOM 679 C C . SER A 1 87 ? -4.205 -6.503 3.172 1.00 85.12 87 SER A C 1
ATOM 681 O O . SER A 1 87 ? -4.242 -6.430 1.947 1.00 85.12 87 SER A O 1
ATOM 683 N N . LEU A 1 88 ? -3.389 -7.353 3.809 1.00 81.25 88 LEU A N 1
ATOM 684 C CA . LEU A 1 88 ? -2.439 -8.212 3.101 1.00 81.25 88 LEU A CA 1
ATOM 685 C C . LEU A 1 88 ? -3.149 -9.197 2.166 1.00 81.25 88 LEU A C 1
ATOM 687 O O . LEU A 1 88 ? -2.773 -9.307 1.001 1.00 81.25 88 LEU A O 1
ATOM 691 N N . LYS A 1 89 ? -4.202 -9.870 2.649 1.00 83.62 89 LYS A N 1
ATOM 692 C CA . LYS A 1 89 ? -5.021 -10.776 1.826 1.00 83.62 89 LYS A CA 1
ATOM 693 C C . LYS A 1 89 ? -5.576 -10.072 0.596 1.00 83.62 89 LYS A C 1
ATOM 695 O O . LYS A 1 89 ? -5.535 -10.631 -0.495 1.00 83.62 89 LYS A O 1
ATOM 700 N N . ARG A 1 90 ? -6.057 -8.839 0.760 1.00 85.62 90 ARG A N 1
ATOM 701 C CA . ARG A 1 90 ? -6.623 -8.077 -0.347 1.00 85.62 90 ARG A CA 1
ATOM 702 C C . ARG A 1 90 ? -5.569 -7.632 -1.358 1.00 85.62 90 ARG A C 1
ATOM 704 O O . ARG A 1 90 ? -5.815 -7.746 -2.551 1.00 85.62 90 ARG A O 1
ATOM 711 N N . ILE A 1 91 ? -4.396 -7.190 -0.901 1.00 82.38 91 ILE A N 1
ATOM 712 C CA . ILE A 1 91 ? -3.271 -6.841 -1.787 1.00 82.38 91 ILE A CA 1
ATOM 713 C C . ILE A 1 91 ? -2.866 -8.054 -2.625 1.00 82.38 91 ILE A C 1
ATOM 715 O O . ILE A 1 91 ? -2.713 -7.960 -3.834 1.00 82.38 91 ILE A O 1
ATOM 719 N N . ILE A 1 92 ? -2.743 -9.213 -1.991 1.00 80.31 92 ILE A N 1
ATOM 720 C CA . ILE A 1 92 ? -2.406 -10.475 -2.649 1.00 80.31 92 ILE A CA 1
ATOM 721 C C . ILE A 1 92 ? -3.472 -10.880 -3.677 1.00 80.31 92 ILE A C 1
ATOM 723 O O . ILE A 1 92 ? -3.128 -11.283 -4.789 1.00 80.31 92 ILE A O 1
ATOM 727 N N . ALA A 1 93 ? -4.755 -10.754 -3.327 1.00 82.94 93 ALA A N 1
ATOM 728 C CA . ALA A 1 93 ? -5.857 -11.040 -4.241 1.00 82.94 93 ALA A CA 1
ATOM 729 C C . ALA A 1 93 ? -5.834 -10.109 -5.464 1.00 82.94 93 ALA A C 1
ATOM 731 O O . ALA A 1 93 ? -5.986 -10.574 -6.591 1.00 82.94 93 ALA A O 1
ATOM 732 N N . GLU A 1 94 ? -5.563 -8.819 -5.252 1.00 83.19 94 GLU A N 1
ATOM 733 C CA . GLU A 1 94 ? -5.424 -7.825 -6.321 1.00 83.19 94 GLU A CA 1
ATOM 734 C C . GLU A 1 94 ? -4.245 -8.135 -7.257 1.00 83.19 94 GLU A C 1
ATOM 736 O O . GLU A 1 94 ? -4.321 -7.924 -8.465 1.00 83.19 94 GLU A O 1
ATOM 741 N N . LEU A 1 95 ? -3.165 -8.710 -6.722 1.00 77.25 95 LEU A N 1
ATOM 742 C CA . LEU A 1 95 ? -2.021 -9.185 -7.504 1.00 77.25 95 LEU A CA 1
ATOM 743 C C . LEU A 1 95 ? -2.291 -10.513 -8.241 1.00 77.25 95 LEU A C 1
ATOM 745 O O . LEU A 1 95 ? -1.411 -11.019 -8.940 1.00 77.25 95 LEU A O 1
ATOM 749 N N . GLY A 1 96 ? -3.496 -11.082 -8.113 1.00 72.19 96 GLY A N 1
ATOM 750 C CA . GLY A 1 96 ? -3.896 -12.323 -8.779 1.00 72.19 96 GLY A CA 1
ATOM 751 C C . GLY A 1 96 ? -3.225 -13.568 -8.198 1.00 72.19 96 GLY A C 1
ATOM 752 O O . GLY A 1 96 ? -3.026 -14.561 -8.900 1.00 72.19 96 GLY A O 1
ATOM 753 N N . ILE A 1 97 ? -2.826 -13.520 -6.928 1.00 68.25 97 ILE A N 1
ATOM 754 C CA . ILE A 1 97 ? -2.166 -14.633 -6.248 1.00 68.25 97 ILE A CA 1
ATOM 755 C C . ILE A 1 97 ? -3.236 -15.552 -5.688 1.00 68.25 97 ILE A C 1
ATOM 757 O O . ILE A 1 97 ? -3.910 -15.227 -4.712 1.00 68.25 97 ILE A O 1
ATOM 761 N N . ASN A 1 98 ? -3.363 -16.732 -6.284 1.00 55.28 98 ASN A N 1
ATOM 762 C CA . ASN A 1 98 ? -4.216 -17.777 -5.740 1.00 55.28 98 ASN A CA 1
ATOM 763 C C . ASN A 1 98 ? -3.528 -18.410 -4.526 1.00 55.28 98 ASN A C 1
ATOM 765 O O . ASN A 1 98 ? -2.774 -19.372 -4.666 1.00 55.28 98 ASN A O 1
ATOM 769 N N . ILE A 1 99 ? -3.774 -17.865 -3.334 1.00 56.41 99 ILE A N 1
ATOM 770 C CA . ILE A 1 99 ? -3.445 -18.558 -2.086 1.00 56.41 99 ILE A CA 1
ATOM 771 C C . ILE A 1 99 ? -4.577 -19.545 -1.794 1.00 56.41 99 ILE A C 1
ATOM 773 O O . ILE A 1 99 ? -5.727 -19.113 -1.679 1.00 56.41 99 ILE A O 1
ATOM 777 N N . PRO A 1 100 ? -4.303 -20.853 -1.653 1.00 50.41 100 PRO A N 1
ATOM 778 C CA . PRO A 1 100 ? -5.319 -21.780 -1.182 1.00 50.41 100 PRO A CA 1
ATOM 779 C C . PRO A 1 100 ? -5.778 -21.376 0.227 1.00 50.41 100 PRO A C 1
ATOM 781 O O . PRO A 1 100 ? -4.954 -21.136 1.105 1.00 50.41 100 PRO A O 1
ATOM 784 N N . GLU A 1 101 ? -7.092 -21.329 0.473 1.00 51.88 101 GLU A N 1
ATOM 785 C CA . GLU A 1 101 ? -7.664 -20.880 1.761 1.00 51.88 101 GLU A CA 1
ATOM 786 C C . GLU A 1 101 ? -7.148 -21.657 2.993 1.00 51.88 101 GLU A C 1
ATOM 788 O O . GLU A 1 101 ? -7.297 -21.200 4.125 1.00 51.88 101 GLU A O 1
ATOM 793 N N . SER A 1 102 ? -6.522 -22.820 2.786 1.00 46.44 102 SER A N 1
ATOM 794 C CA . SER A 1 102 ? -5.930 -23.668 3.822 1.00 46.44 102 SER A CA 1
ATOM 795 C C . SER A 1 102 ? -4.496 -23.304 4.225 1.00 46.44 102 SER A C 1
ATOM 797 O O . SER A 1 102 ? -4.006 -23.839 5.219 1.00 46.44 102 SER A O 1
ATOM 799 N N . SER A 1 103 ? -3.792 -22.450 3.477 1.00 45.69 103 SER A N 1
ATOM 800 C CA . SER A 1 103 ? -2.429 -22.022 3.813 1.00 45.69 103 SER A CA 1
ATOM 801 C C . SER A 1 103 ? -2.443 -20.638 4.457 1.00 45.69 103 SER A C 1
ATOM 803 O O . SER A 1 103 ? -2.777 -19.645 3.817 1.00 45.69 103 SER A O 1
ATOM 805 N N . ASN A 1 104 ? -2.028 -20.566 5.725 1.00 46.97 104 ASN A N 1
ATOM 806 C CA . ASN A 1 104 ? -1.765 -19.300 6.423 1.00 46.97 104 ASN A CA 1
ATOM 807 C C . ASN A 1 104 ? -0.481 -18.602 5.936 1.00 46.97 104 ASN A C 1
ATOM 809 O O . ASN A 1 104 ? -0.172 -17.507 6.403 1.00 46.97 104 ASN A O 1
ATOM 813 N N . GLU A 1 105 ? 0.268 -19.225 5.026 1.00 45.50 105 GLU A N 1
ATOM 814 C CA . GLU A 1 105 ? 1.466 -18.652 4.428 1.00 45.50 105 GLU A CA 1
ATOM 815 C C . GLU A 1 105 ? 1.101 -17.952 3.112 1.00 45.50 105 GLU A C 1
ATOM 817 O O . GLU A 1 105 ? 0.552 -18.588 2.207 1.00 45.50 105 GLU A O 1
ATOM 822 N N . PRO A 1 106 ? 1.381 -16.641 2.986 1.00 49.66 106 PRO A N 1
ATOM 823 C CA . PRO A 1 106 ? 1.377 -15.963 1.700 1.00 49.66 106 PRO A CA 1
ATOM 824 C C . PRO A 1 106 ? 2.237 -16.758 0.718 1.00 49.66 106 PRO A C 1
ATOM 826 O O . PRO A 1 106 ? 3.352 -17.130 1.072 1.00 49.66 106 PRO A O 1
ATOM 829 N N . GLY A 1 107 ? 1.747 -17.029 -0.493 1.00 51.66 107 GLY A 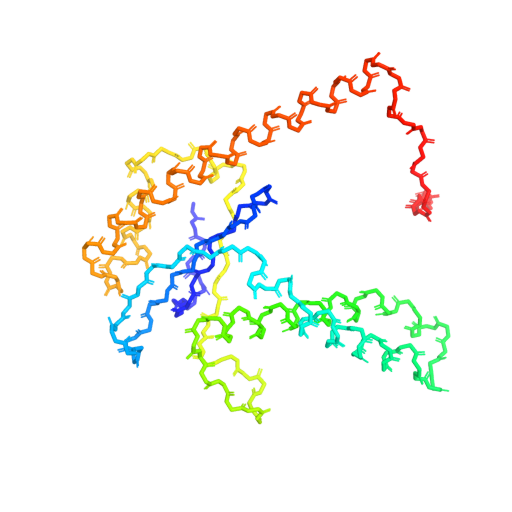N 1
ATOM 830 C CA . GLY A 1 107 ? 2.493 -17.733 -1.549 1.00 51.66 107 GLY A CA 1
ATOM 831 C C . GLY A 1 107 ? 3.682 -16.936 -2.120 1.00 51.66 107 GLY A C 1
ATOM 832 O O . GLY A 1 107 ? 3.827 -16.852 -3.335 1.00 51.66 107 GLY A O 1
ATOM 833 N N . GLY A 1 108 ? 4.473 -16.300 -1.254 1.00 59.75 108 GLY A N 1
ATOM 834 C CA . GLY A 1 108 ? 5.619 -15.439 -1.533 1.00 59.75 108 GLY A CA 1
ATOM 835 C C . GLY A 1 108 ? 5.931 -14.522 -0.341 1.00 59.75 108 GLY A C 1
ATOM 836 O O . GLY A 1 108 ? 5.037 -14.118 0.407 1.00 59.75 108 GLY A O 1
ATOM 837 N N . THR A 1 109 ? 7.199 -14.160 -0.145 1.00 70.50 109 THR A N 1
ATOM 838 C CA . THR A 1 109 ? 7.592 -13.146 0.850 1.00 70.50 109 THR A CA 1
ATOM 839 C C . THR A 1 109 ? 7.192 -11.751 0.367 1.00 70.50 109 THR A C 1
ATOM 841 O O . THR A 1 109 ? 7.602 -11.324 -0.712 1.00 70.50 109 THR A O 1
ATOM 844 N N . VAL A 1 110 ? 6.417 -11.020 1.179 1.00 74.81 110 VAL A N 1
ATOM 845 C CA . VAL A 1 110 ? 6.011 -9.632 0.894 1.00 74.81 110 VAL A CA 1
ATOM 846 C C . VAL A 1 110 ? 6.924 -8.657 1.637 1.00 74.81 110 VAL A C 1
ATOM 848 O O . VAL A 1 110 ? 6.907 -8.571 2.865 1.00 74.81 110 VAL A O 1
ATOM 851 N N . GLY A 1 111 ? 7.732 -7.918 0.884 1.00 78.88 111 GLY A N 1
ATOM 852 C CA . GLY A 1 111 ? 8.516 -6.784 1.356 1.00 78.88 111 GLY A CA 1
ATOM 853 C C . GLY A 1 111 ? 7.706 -5.491 1.290 1.00 78.88 111 GLY A C 1
ATOM 854 O O . GLY A 1 111 ? 6.886 -5.308 0.394 1.00 78.88 111 GLY A O 1
ATOM 855 N N . VAL A 1 112 ? 7.946 -4.573 2.226 1.00 81.19 112 VAL A N 1
ATOM 856 C CA . VAL A 1 112 ? 7.336 -3.236 2.220 1.00 81.19 112 VAL A CA 1
ATOM 857 C C . VAL A 1 112 ? 8.445 -2.195 2.302 1.00 81.19 112 VAL A C 1
ATOM 859 O O . VAL A 1 112 ? 9.272 -2.245 3.213 1.00 81.19 112 VAL A O 1
ATOM 862 N N . LEU A 1 113 ? 8.453 -1.267 1.350 1.00 82.94 113 LEU A N 1
ATOM 863 C CA . LEU A 1 113 ? 9.326 -0.103 1.286 1.00 82.94 113 LEU A CA 1
ATOM 864 C C . LEU A 1 113 ? 8.479 1.150 1.496 1.00 82.94 113 LEU A C 1
ATOM 866 O O . LEU A 1 113 ? 7.575 1.433 0.714 1.00 82.94 113 LEU A O 1
ATOM 870 N N . PHE A 1 114 ? 8.778 1.904 2.549 1.00 82.56 114 PHE A N 1
ATOM 871 C CA . PHE A 1 114 ? 8.110 3.170 2.836 1.00 82.56 114 PHE A CA 1
ATOM 872 C C . PHE A 1 114 ? 8.935 4.333 2.290 1.00 82.56 114 PHE A C 1
ATOM 874 O O . PHE A 1 114 ? 10.056 4.569 2.741 1.00 82.56 114 PHE A O 1
ATOM 881 N N . PHE A 1 115 ? 8.367 5.081 1.348 1.00 83.62 115 PHE A N 1
ATOM 882 C CA . PHE A 1 115 ? 8.981 6.276 0.776 1.00 83.62 115 PHE A CA 1
ATOM 883 C C . PHE A 1 115 ? 8.669 7.494 1.643 1.00 83.62 115 PHE A C 1
ATOM 885 O O . PHE A 1 115 ? 7.799 8.300 1.338 1.00 83.62 115 PHE A O 1
ATOM 892 N N . ALA A 1 116 ? 9.399 7.600 2.753 1.00 78.62 116 ALA A N 1
ATOM 893 C CA . ALA A 1 116 ? 9.322 8.704 3.701 1.00 78.62 116 ALA A CA 1
ATOM 894 C C . ALA A 1 116 ? 10.726 9.191 4.100 1.00 78.62 116 ALA A C 1
ATOM 896 O O . ALA A 1 116 ? 11.714 8.460 3.989 1.00 78.62 116 ALA A O 1
ATOM 897 N N . GLY A 1 117 ? 10.820 10.434 4.583 1.00 81.19 117 GLY A N 1
ATOM 898 C CA . GLY A 1 117 ? 12.065 11.005 5.105 1.00 81.19 117 GLY A CA 1
ATOM 899 C C . GLY A 1 117 ? 13.211 10.982 4.087 1.00 81.19 117 GLY A C 1
ATOM 900 O O . GLY A 1 117 ? 13.077 11.490 2.976 1.00 81.19 117 GLY A O 1
ATOM 901 N N . SER A 1 118 ? 14.345 10.382 4.458 1.00 79.00 118 SER A N 1
ATOM 902 C CA . SER A 1 118 ? 15.543 10.317 3.608 1.00 79.00 118 SER A CA 1
ATOM 903 C C . SER A 1 118 ? 15.338 9.524 2.315 1.00 79.00 118 SER A C 1
ATOM 905 O O . SER A 1 118 ? 15.956 9.863 1.309 1.00 79.00 118 SER A O 1
ATOM 907 N N . LEU A 1 119 ? 14.451 8.520 2.302 1.00 79.12 119 LEU A N 1
ATOM 908 C CA . LEU A 1 119 ? 14.148 7.760 1.085 1.00 79.12 119 LEU A CA 1
ATOM 909 C C . LEU A 1 119 ? 13.405 8.625 0.060 1.00 79.12 119 LEU A C 1
ATOM 911 O O . LEU A 1 119 ? 13.605 8.482 -1.141 1.00 79.12 119 LEU A O 1
ATOM 915 N N . LEU A 1 120 ? 12.602 9.576 0.544 1.00 83.38 120 LEU A N 1
ATOM 916 C CA . LEU A 1 120 ? 11.912 10.554 -0.289 1.00 83.38 120 LEU A CA 1
ATOM 917 C C . LEU A 1 120 ? 12.865 11.623 -0.846 1.00 83.38 120 LEU A C 1
ATOM 919 O O . LEU A 1 120 ? 12.556 12.245 -1.857 1.00 83.38 120 LEU A O 1
ATOM 923 N N . ALA A 1 121 ? 14.025 11.836 -0.220 1.00 80.56 121 ALA A N 1
ATOM 924 C CA . ALA A 1 121 ? 15.045 12.787 -0.668 1.00 80.56 121 ALA A CA 1
ATOM 925 C C . ALA A 1 121 ? 15.991 12.212 -1.739 1.00 80.56 121 ALA A C 1
ATOM 927 O O . ALA A 1 121 ? 16.862 12.930 -2.224 1.00 80.56 121 ALA A O 1
ATOM 928 N N . LEU A 1 122 ? 15.838 10.936 -2.109 1.00 84.19 122 LEU A N 1
ATOM 929 C CA . LEU A 1 122 ? 16.651 10.317 -3.151 1.00 84.19 122 LEU A CA 1
ATOM 930 C C . LEU A 1 122 ? 16.422 10.979 -4.517 1.00 84.19 122 LEU A C 1
ATOM 932 O O . LEU A 1 122 ? 15.294 11.291 -4.905 1.00 84.19 122 LEU A O 1
ATOM 936 N N . GLU A 1 123 ? 17.514 11.155 -5.255 1.00 82.06 123 GLU A N 1
ATOM 937 C CA . GLU A 1 123 ? 17.512 11.654 -6.629 1.00 82.06 123 GLU A CA 1
ATOM 938 C C . GLU A 1 123 ? 17.559 10.495 -7.635 1.00 82.06 123 GLU A C 1
ATOM 940 O O . GLU A 1 123 ? 18.004 9.390 -7.315 1.00 82.06 123 GLU A O 1
ATOM 945 N N . GLY A 1 124 ? 17.132 10.757 -8.875 1.00 82.31 124 GLY A N 1
ATOM 946 C CA . GLY A 1 124 ? 16.989 9.752 -9.937 1.00 82.31 124 GLY A CA 1
ATOM 947 C C . GLY A 1 124 ? 18.183 8.802 -10.124 1.00 82.31 124 GLY A C 1
ATOM 948 O O . GLY A 1 124 ? 17.955 7.593 -10.175 1.00 82.31 124 GLY A O 1
ATOM 949 N N . PRO A 1 125 ? 19.443 9.280 -10.174 1.00 86.19 125 PRO A N 1
ATOM 950 C CA . PRO A 1 125 ? 20.603 8.400 -10.335 1.00 86.19 125 PRO A CA 1
ATOM 951 C C . PRO A 1 125 ? 20.786 7.422 -9.167 1.00 86.19 125 PRO A C 1
ATOM 953 O O . PRO A 1 125 ? 20.980 6.229 -9.395 1.00 86.19 125 PRO A O 1
ATOM 956 N N . LEU A 1 126 ? 20.659 7.906 -7.924 1.00 85.56 126 LEU A N 1
ATOM 957 C CA . LEU A 1 126 ? 20.828 7.081 -6.723 1.00 85.56 126 LEU A CA 1
ATOM 958 C C . LEU A 1 126 ? 19.671 6.087 -6.561 1.00 85.56 126 LEU A C 1
ATOM 960 O O . LEU A 1 126 ? 19.871 4.940 -6.167 1.00 85.56 126 LEU A O 1
ATOM 964 N N . LEU A 1 127 ? 18.452 6.519 -6.900 1.00 87.12 127 LEU A N 1
ATOM 965 C CA . LEU A 1 127 ? 17.275 5.657 -6.922 1.00 87.12 127 LEU A CA 1
ATOM 966 C C . LEU A 1 127 ? 17.426 4.545 -7.966 1.00 87.12 127 LEU A C 1
ATOM 968 O O . LEU A 1 127 ? 17.134 3.388 -7.674 1.00 87.12 127 LEU A O 1
ATOM 972 N N . SER A 1 128 ? 17.908 4.880 -9.165 1.00 85.88 128 SER A N 1
ATOM 973 C CA . SER A 1 128 ? 18.157 3.902 -10.225 1.00 85.88 128 SER A CA 1
ATOM 974 C C . SER A 1 128 ? 19.198 2.867 -9.805 1.00 85.88 128 SER A C 1
ATOM 976 O O . SER A 1 128 ? 19.013 1.685 -10.086 1.00 85.88 128 SER A O 1
ATOM 978 N N . GLU A 1 129 ? 20.275 3.285 -9.138 1.00 86.75 129 GLU A N 1
ATOM 979 C CA . GLU A 1 129 ? 21.302 2.379 -8.617 1.00 86.75 129 GLU A CA 1
ATOM 980 C C . GLU A 1 129 ? 20.728 1.444 -7.542 1.00 86.75 129 GLU A C 1
ATOM 982 O O . GLU A 1 129 ? 20.871 0.226 -7.644 1.00 86.75 129 GLU A O 1
ATOM 987 N N . ALA A 1 130 ? 19.971 1.984 -6.581 1.00 85.81 130 ALA A N 1
ATOM 988 C CA . ALA A 1 130 ? 19.323 1.188 -5.540 1.00 85.81 130 ALA A CA 1
ATOM 989 C C . ALA A 1 130 ? 18.307 0.181 -6.114 1.00 85.81 130 ALA A C 1
ATOM 991 O O . ALA A 1 130 ? 18.278 -0.984 -5.717 1.00 85.81 130 ALA A O 1
ATOM 992 N N . MET A 1 131 ? 17.478 0.594 -7.079 1.00 86.19 131 MET A N 1
ATOM 993 C CA . MET A 1 131 ? 16.519 -0.308 -7.731 1.00 86.19 131 MET A CA 1
ATOM 994 C C . MET A 1 131 ? 17.220 -1.356 -8.605 1.00 86.19 131 MET A C 1
ATOM 996 O O . MET A 1 131 ? 16.739 -2.486 -8.713 1.00 86.19 131 MET A O 1
ATOM 1000 N N . GLN A 1 132 ? 18.364 -1.015 -9.204 1.00 85.62 132 GLN A N 1
ATOM 1001 C CA . GLN A 1 132 ? 19.197 -1.957 -9.945 1.00 85.62 132 GLN A CA 1
ATOM 1002 C C . GLN A 1 132 ? 19.794 -3.029 -9.029 1.00 85.62 132 GLN A C 1
ATOM 1004 O O . GLN A 1 132 ? 19.804 -4.200 -9.401 1.00 85.62 132 GLN A O 1
ATOM 1009 N N . GLU A 1 133 ? 20.263 -2.652 -7.844 1.00 86.19 133 GLU A N 1
ATOM 1010 C CA . GLU A 1 133 ? 20.797 -3.596 -6.861 1.00 86.19 133 GLU A CA 1
ATOM 1011 C C . GLU A 1 133 ? 19.708 -4.555 -6.354 1.00 86.19 133 GLU A C 1
ATOM 1013 O O . GLU A 1 133 ? 19.921 -5.765 -6.290 1.00 86.19 133 GLU A O 1
ATOM 1018 N N . LEU A 1 134 ? 18.511 -4.034 -6.065 1.00 82.75 134 LEU A N 1
ATOM 1019 C CA . LEU A 1 134 ? 17.413 -4.817 -5.491 1.00 82.75 134 LEU A CA 1
ATOM 1020 C C . LEU A 1 134 ? 16.682 -5.703 -6.510 1.00 82.75 134 LEU A C 1
ATOM 1022 O O . LEU A 1 134 ? 16.281 -6.823 -6.185 1.00 82.75 134 LEU A O 1
ATOM 1026 N N . PHE A 1 135 ? 16.488 -5.210 -7.736 1.00 84.38 135 PHE A N 1
ATOM 1027 C CA . PHE A 1 135 ? 15.611 -5.849 -8.723 1.00 84.38 135 PHE A CA 1
ATOM 1028 C C . PHE A 1 135 ? 16.274 -6.113 -10.078 1.00 84.38 135 PHE A C 1
ATOM 1030 O O . PHE A 1 135 ? 15.622 -6.645 -10.976 1.00 84.38 135 PHE A O 1
ATOM 1037 N N . GLY A 1 136 ? 17.557 -5.789 -10.254 1.00 78.88 136 GLY A N 1
ATOM 1038 C CA . GLY A 1 136 ? 18.232 -5.843 -11.554 1.00 78.88 136 GLY A CA 1
ATOM 1039 C C . GLY A 1 136 ? 18.292 -7.226 -12.207 1.00 78.88 136 GLY A C 1
ATOM 1040 O O . GLY A 1 136 ? 18.326 -7.305 -13.431 1.00 78.88 136 GLY A O 1
ATOM 1041 N N . SER A 1 137 ? 18.278 -8.303 -11.417 1.00 81.38 137 SER A N 1
ATOM 1042 C CA . SER A 1 137 ? 18.208 -9.692 -11.900 1.00 81.38 137 SER A CA 1
ATOM 1043 C C . SER A 1 137 ? 16.783 -10.254 -11.966 1.00 81.38 137 SER A C 1
ATOM 1045 O O . SER A 1 137 ? 16.577 -11.316 -12.549 1.00 81.38 137 SER A O 1
ATOM 1047 N N . LYS A 1 138 ? 15.808 -9.556 -11.369 1.00 83.38 138 LYS A N 1
ATOM 1048 C CA . LYS A 1 138 ? 14.419 -10.008 -11.196 1.00 83.38 138 LYS A CA 1
ATOM 1049 C C . LYS A 1 138 ? 13.444 -9.360 -12.182 1.00 83.38 138 LYS A C 1
ATOM 1051 O O . LYS A 1 138 ? 12.459 -9.982 -12.563 1.00 83.38 138 LYS 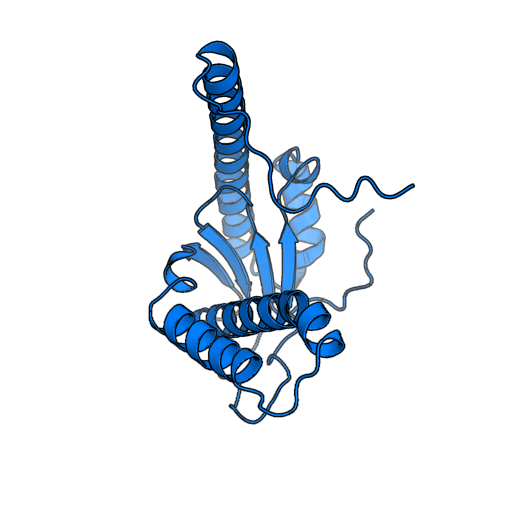A O 1
ATOM 1056 N N . LEU A 1 139 ? 13.705 -8.118 -12.586 1.00 84.19 139 LEU A N 1
ATOM 1057 C CA . LEU A 1 139 ? 12.870 -7.361 -13.515 1.00 84.19 139 LEU A CA 1
ATOM 1058 C C . LEU A 1 139 ? 13.552 -7.216 -14.874 1.00 84.19 139 LEU A C 1
ATOM 1060 O O . LEU A 1 139 ? 14.759 -6.989 -14.972 1.00 84.19 139 LEU A O 1
ATOM 1064 N N . ALA A 1 140 ? 12.754 -7.283 -15.938 1.00 85.81 140 ALA A N 1
ATOM 1065 C CA . ALA A 1 140 ? 13.221 -6.940 -17.273 1.00 85.81 140 ALA A CA 1
ATOM 1066 C C . ALA A 1 140 ? 13.587 -5.439 -17.360 1.00 85.81 140 ALA A C 1
ATOM 1068 O O . ALA A 1 140 ? 12.982 -4.626 -16.654 1.00 85.81 140 ALA A O 1
ATOM 1069 N N . PRO A 1 141 ? 14.519 -5.034 -18.250 1.00 85.62 141 PRO A N 1
ATOM 1070 C CA . PRO A 1 141 ? 14.979 -3.644 -18.338 1.00 85.62 141 PRO A CA 1
ATOM 1071 C C . PRO A 1 141 ? 13.849 -2.617 -18.498 1.00 85.62 141 PRO A C 1
ATOM 1073 O O . PRO A 1 141 ? 13.836 -1.617 -17.788 1.00 85.62 141 PRO A O 1
ATOM 1076 N N . HIS A 1 142 ? 12.856 -2.911 -19.343 1.00 86.19 142 HIS A N 1
ATOM 1077 C CA . HIS A 1 142 ? 11.699 -2.036 -19.562 1.00 86.19 142 HIS A CA 1
ATOM 1078 C C . HIS A 1 142 ? 10.827 -1.876 -18.303 1.00 86.19 142 HIS A C 1
ATOM 1080 O O . HIS A 1 142 ? 10.399 -0.773 -17.985 1.00 86.19 142 HIS A O 1
ATOM 1086 N N . ALA A 1 143 ? 10.592 -2.959 -17.552 1.00 85.94 143 ALA A N 1
ATOM 1087 C CA . ALA A 1 143 ? 9.812 -2.918 -16.316 1.00 85.94 143 ALA A CA 1
ATOM 1088 C C . ALA A 1 143 ? 10.547 -2.124 -15.226 1.00 85.94 143 ALA A C 1
ATOM 1090 O O . ALA A 1 143 ? 9.927 -1.431 -14.426 1.00 85.94 143 ALA A O 1
ATOM 1091 N N . ARG A 1 144 ? 11.883 -2.183 -15.216 1.00 87.31 144 ARG A N 1
ATOM 1092 C CA . ARG A 1 144 ? 12.712 -1.387 -14.307 1.00 87.31 144 ARG A CA 1
ATOM 1093 C C . ARG A 1 144 ? 12.687 0.102 -14.653 1.00 87.31 144 ARG A C 1
ATOM 1095 O O . ARG A 1 144 ? 12.602 0.920 -13.746 1.00 87.31 144 ARG A O 1
ATOM 1102 N N . GLU A 1 145 ? 12.746 0.459 -15.933 1.00 88.44 145 GLU A N 1
ATOM 1103 C CA . GLU A 1 145 ? 12.599 1.857 -16.365 1.00 88.44 145 GLU A CA 1
ATOM 1104 C C . GLU A 1 145 ? 11.230 2.415 -15.951 1.00 88.44 145 GLU A C 1
ATOM 1106 O O . GLU A 1 145 ? 11.172 3.471 -15.324 1.00 88.44 145 GLU A O 1
ATOM 1111 N N . GLN A 1 146 ? 10.157 1.645 -16.165 1.00 89.25 146 GLN A N 1
ATOM 1112 C CA . GLN A 1 146 ? 8.811 1.989 -15.690 1.00 89.25 146 GLN A CA 1
ATOM 1113 C C . GLN A 1 146 ? 8.736 2.132 -14.164 1.00 89.25 146 GLN A C 1
ATOM 1115 O O . GLN A 1 146 ? 8.080 3.040 -13.660 1.00 89.25 146 GLN A O 1
ATOM 1120 N N . LEU A 1 147 ? 9.413 1.259 -13.408 1.00 90.75 147 LEU A N 1
ATOM 1121 C CA . LEU A 1 147 ? 9.490 1.373 -11.950 1.00 90.75 147 LEU A CA 1
ATOM 1122 C C . LEU A 1 147 ? 10.115 2.700 -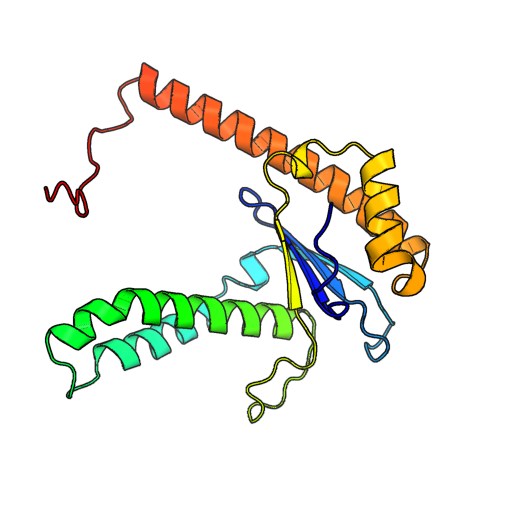11.526 1.00 90.75 147 LEU A C 1
ATOM 1124 O O . LEU A 1 147 ? 9.573 3.373 -10.655 1.00 90.75 147 LEU A O 1
ATOM 1128 N N . ILE A 1 148 ? 11.251 3.063 -12.123 1.00 90.88 148 ILE A N 1
ATOM 1129 C CA . ILE A 1 148 ? 11.968 4.294 -11.780 1.00 90.88 148 ILE A CA 1
ATOM 1130 C C . ILE A 1 148 ? 11.106 5.514 -12.115 1.00 90.88 148 ILE A C 1
ATOM 1132 O O . ILE A 1 148 ? 10.997 6.417 -11.288 1.00 90.88 148 ILE A O 1
ATOM 1136 N N . GLU A 1 149 ? 10.460 5.525 -13.282 1.00 91.44 149 GLU A N 1
ATOM 1137 C CA . GLU A 1 149 ? 9.555 6.602 -13.691 1.00 91.44 149 GLU A CA 1
ATOM 1138 C C . GLU A 1 149 ? 8.389 6.768 -12.705 1.00 91.44 149 GLU A C 1
ATOM 1140 O O . GLU A 1 149 ? 8.191 7.857 -12.163 1.00 91.44 149 GLU A O 1
ATOM 1145 N N . HIS A 1 150 ? 7.675 5.680 -12.391 1.00 92.50 150 HIS A N 1
ATOM 1146 C CA . HIS A 1 150 ? 6.567 5.720 -11.436 1.00 92.50 150 HIS A CA 1
ATOM 1147 C C . HIS A 1 150 ? 7.017 6.126 -10.028 1.00 92.50 150 HIS A C 1
ATOM 1149 O O . HIS A 1 150 ? 6.316 6.877 -9.352 1.00 92.50 150 HIS A O 1
ATOM 1155 N N . LEU A 1 151 ? 8.174 5.641 -9.565 1.00 92.38 151 LEU A N 1
ATOM 1156 C CA . LEU A 1 151 ? 8.707 6.016 -8.257 1.00 92.38 151 LEU A CA 1
ATOM 1157 C C . LEU A 1 151 ? 9.012 7.510 -8.199 1.00 92.38 151 LEU A C 1
ATOM 1159 O O . LEU A 1 151 ? 8.617 8.155 -7.236 1.00 92.38 151 LEU A O 1
ATOM 1163 N N . LEU A 1 152 ? 9.666 8.072 -9.217 1.00 92.25 152 LEU A N 1
ATOM 1164 C CA . LEU A 1 152 ? 9.973 9.503 -9.254 1.00 92.25 152 LEU A CA 1
ATOM 1165 C C . LEU A 1 152 ? 8.705 10.360 -9.267 1.00 92.25 152 LEU A C 1
ATOM 1167 O O . LEU A 1 152 ? 8.639 11.354 -8.545 1.00 92.25 152 LEU A O 1
ATOM 1171 N N . GLU A 1 153 ? 7.693 9.957 -10.037 1.00 93.50 153 GLU A N 1
ATOM 1172 C CA . GLU A 1 153 ? 6.403 10.647 -10.072 1.00 93.50 153 GLU A CA 1
ATOM 1173 C C . GLU A 1 153 ? 5.726 10.641 -8.692 1.00 93.50 153 GLU A C 1
ATOM 1175 O O . GLU A 1 153 ? 5.363 11.698 -8.174 1.00 93.50 153 GLU A O 1
ATOM 1180 N N . LEU A 1 154 ? 5.593 9.468 -8.063 1.00 92.69 154 LEU A N 1
ATOM 1181 C CA . LEU A 1 154 ? 4.938 9.343 -6.759 1.00 92.69 154 LEU A CA 1
ATOM 1182 C C . LEU A 1 154 ? 5.754 9.987 -5.633 1.00 92.69 154 LEU A C 1
ATOM 1184 O O . LEU A 1 154 ? 5.180 10.598 -4.738 1.00 92.69 154 LEU A O 1
ATOM 1188 N N . MET A 1 155 ? 7.086 9.930 -5.683 1.00 92.06 155 MET A N 1
ATOM 1189 C CA . MET A 1 155 ? 7.940 10.647 -4.734 1.00 92.06 155 MET A CA 1
ATOM 1190 C C . MET A 1 155 ? 7.701 12.157 -4.808 1.00 92.06 155 MET A C 1
ATOM 1192 O O . MET A 1 155 ? 7.609 12.816 -3.775 1.00 92.06 155 MET A O 1
ATOM 1196 N N . GLU A 1 156 ? 7.559 12.719 -6.006 1.00 92.25 156 GLU A N 1
ATOM 1197 C CA . GLU A 1 156 ? 7.274 14.145 -6.157 1.00 92.25 156 GLU A CA 1
ATOM 1198 C C . GLU A 1 156 ? 5.873 14.509 -5.643 1.00 92.25 156 GLU A C 1
ATOM 1200 O O . GLU A 1 156 ? 5.701 15.499 -4.926 1.00 92.25 156 GLU A O 1
ATOM 1205 N N . GLN A 1 157 ? 4.872 13.675 -5.929 1.00 91.88 157 GLN A N 1
ATOM 1206 C CA . GLN A 1 157 ? 3.520 13.858 -5.398 1.00 91.88 157 GLN A CA 1
ATOM 1207 C C . GLN A 1 157 ? 3.468 13.755 -3.868 1.00 91.88 157 GLN A C 1
ATOM 1209 O O . GLN A 1 157 ? 2.764 14.531 -3.219 1.00 91.88 157 GLN A O 1
ATOM 1214 N N . GLU A 1 158 ? 4.220 12.829 -3.278 1.00 90.44 158 GLU A N 1
ATOM 1215 C CA . GLU A 1 158 ? 4.325 12.650 -1.830 1.00 90.44 158 GLU A CA 1
ATOM 1216 C C . GLU A 1 158 ? 4.986 13.873 -1.179 1.00 90.44 158 GLU A C 1
ATOM 1218 O O . GLU A 1 158 ? 4.460 14.406 -0.202 1.00 90.44 158 GLU A O 1
ATOM 1223 N N . ARG A 1 159 ? 6.076 14.404 -1.759 1.00 89.12 159 ARG A N 1
ATOM 1224 C CA . ARG A 1 159 ? 6.704 15.657 -1.290 1.00 89.12 159 ARG A CA 1
ATOM 1225 C C . ARG A 1 159 ? 5.718 16.817 -1.305 1.00 89.12 159 ARG A C 1
ATOM 1227 O O . ARG A 1 159 ? 5.630 17.564 -0.330 1.00 89.12 159 ARG A O 1
ATOM 1234 N N . LYS A 1 160 ? 4.964 16.955 -2.397 1.00 89.56 160 LYS A N 1
ATOM 1235 C CA . LYS A 1 160 ? 3.938 17.990 -2.523 1.00 89.56 160 LYS A CA 1
ATOM 1236 C C . LYS A 1 160 ? 2.841 17.824 -1.470 1.00 89.56 160 LYS A C 1
ATOM 1238 O O . LYS A 1 160 ? 2.490 18.794 -0.809 1.00 89.56 160 LYS A O 1
ATOM 1243 N N . SER A 1 161 ? 2.364 16.598 -1.263 1.00 86.12 161 SER A N 1
ATOM 1244 C CA . SER A 1 161 ? 1.322 16.286 -0.277 1.00 86.12 161 SER A CA 1
ATOM 1245 C C . SER A 1 161 ? 1.767 16.599 1.155 1.00 86.12 161 SER A C 1
ATOM 1247 O O . SER A 1 161 ? 0.988 17.152 1.929 1.00 86.12 161 SER A O 1
ATOM 1249 N N . ILE A 1 162 ? 3.032 16.326 1.496 1.00 84.44 162 ILE A N 1
ATOM 1250 C CA . ILE A 1 162 ? 3.624 16.704 2.790 1.00 84.44 162 ILE A CA 1
ATOM 1251 C C . ILE A 1 162 ? 3.687 18.232 2.940 1.00 84.44 162 ILE A C 1
ATOM 1253 O O . ILE A 1 162 ? 3.353 18.762 4.002 1.00 84.44 162 ILE A O 1
ATOM 1257 N N . GLY A 1 163 ? 4.093 18.949 1.887 1.00 77.56 163 GLY A N 1
ATOM 1258 C CA . GLY A 1 163 ? 4.130 20.414 1.879 1.00 77.56 163 GLY A CA 1
ATOM 1259 C C . GLY A 1 163 ? 2.748 21.042 2.079 1.00 77.56 163 GLY A C 1
ATOM 1260 O O . GLY A 1 163 ? 2.593 21.936 2.912 1.00 77.56 163 GLY A O 1
ATOM 1261 N N . ASP A 1 164 ? 1.739 20.531 1.374 1.00 75.50 164 ASP A N 1
ATOM 1262 C CA . ASP A 1 164 ? 0.352 20.995 1.467 1.00 75.50 164 ASP A CA 1
ATOM 1263 C C . ASP A 1 164 ? -0.248 20.711 2.856 1.00 75.50 164 ASP A C 1
ATOM 1265 O O . ASP A 1 164 ? -0.892 21.586 3.440 1.00 75.50 164 ASP A O 1
ATOM 1269 N N . ALA A 1 165 ? 0.013 19.529 3.431 1.00 70.62 165 ALA A N 1
ATOM 1270 C CA . ALA A 1 165 ? -0.417 19.178 4.785 1.00 70.62 165 ALA A CA 1
ATOM 1271 C C . ALA A 1 165 ? 0.222 20.095 5.840 1.00 70.62 165 ALA A C 1
ATOM 1273 O O . ALA A 1 165 ? -0.484 20.676 6.663 1.00 70.62 165 ALA A O 1
ATOM 1274 N N . SER A 1 166 ? 1.538 20.324 5.757 1.00 67.19 166 SER A N 1
ATOM 1275 C CA . SER A 1 166 ? 2.240 21.234 6.667 1.00 67.19 166 SER A CA 1
ATOM 1276 C C . SER A 1 166 ? 1.730 22.674 6.557 1.00 67.19 166 SER A C 1
ATOM 1278 O O . SER A 1 166 ? 1.577 23.347 7.578 1.00 67.19 166 SER A O 1
ATOM 1280 N N . ALA A 1 167 ? 1.447 23.158 5.346 1.00 63.66 167 ALA A N 1
ATOM 1281 C CA . ALA A 1 167 ? 0.896 24.493 5.135 1.00 63.66 167 ALA A CA 1
ATOM 1282 C C . ALA A 1 167 ? -0.532 24.616 5.687 1.00 63.66 167 ALA A C 1
ATOM 1284 O O . ALA A 1 167 ? -0.871 25.635 6.293 1.00 63.66 167 ALA A O 1
ATOM 1285 N N . GLN A 1 168 ? -1.354 23.577 5.523 1.00 63.06 168 GLN A N 1
ATOM 1286 C CA . GLN A 1 168 ? -2.712 23.530 6.057 1.00 63.06 168 GLN A CA 1
ATOM 1287 C C . GLN A 1 168 ? -2.718 23.467 7.589 1.00 63.06 168 GLN A C 1
ATOM 1289 O O . GLN A 1 168 ? -3.512 24.167 8.217 1.00 63.06 168 GLN A O 1
ATOM 1294 N N . ASP A 1 169 ? -1.813 22.703 8.200 1.00 60.38 169 ASP A N 1
ATOM 1295 C CA . ASP A 1 169 ? -1.657 22.627 9.654 1.00 60.38 169 ASP A CA 1
ATOM 1296 C C . ASP A 1 169 ? -1.217 23.973 10.240 1.00 60.38 169 ASP A C 1
ATOM 1298 O O . ASP A 1 169 ? -1.804 24.451 11.213 1.00 60.38 169 ASP A O 1
ATOM 1302 N N . ILE A 1 170 ? -0.260 24.650 9.595 1.00 59.75 170 ILE A N 1
ATOM 1303 C CA . ILE A 1 170 ? 0.154 26.012 9.961 1.00 59.75 170 ILE A CA 1
ATOM 1304 C C . ILE A 1 170 ? -1.010 26.999 9.786 1.00 59.75 170 ILE A C 1
ATOM 1306 O O . ILE A 1 170 ? -1.264 27.820 10.668 1.00 59.75 170 ILE A O 1
ATOM 1310 N N . ALA A 1 171 ? -1.767 26.913 8.691 1.00 59.00 171 ALA A N 1
ATOM 1311 C CA . ALA A 1 171 ? -2.936 27.760 8.467 1.00 59.00 171 ALA A CA 1
ATOM 1312 C C . ALA A 1 171 ? -4.040 27.511 9.510 1.00 59.00 171 ALA A C 1
ATOM 1314 O O . ALA A 1 171 ? -4.690 28.456 9.961 1.00 59.00 171 ALA A O 1
ATOM 1315 N N . ASN A 1 172 ? -4.235 26.267 9.944 1.00 57.72 172 ASN A N 1
ATOM 1316 C CA . ASN A 1 172 ? -5.182 25.885 10.992 1.00 57.72 172 ASN A CA 1
ATOM 1317 C C . ASN A 1 172 ? -4.741 26.372 12.384 1.00 57.72 172 ASN A C 1
ATOM 1319 O O . ASN A 1 172 ? -5.588 26.813 13.166 1.00 57.72 172 ASN A O 1
ATOM 1323 N N . LEU A 1 173 ? -3.431 26.352 12.663 1.00 56.50 173 LEU A N 1
ATOM 1324 C CA . LEU A 1 173 ? -2.812 26.917 13.868 1.00 56.50 173 LEU A CA 1
ATOM 1325 C C . LEU A 1 173 ? -2.960 28.446 13.917 1.00 56.50 173 LEU A C 1
ATOM 1327 O O . LEU A 1 173 ? -3.374 28.991 14.936 1.00 56.50 173 LEU A O 1
ATOM 1331 N N . ILE A 1 174 ? -2.689 29.142 12.807 1.00 58.69 174 ILE A N 1
ATOM 1332 C CA . ILE A 1 174 ? -2.793 30.610 12.718 1.00 58.69 174 ILE A CA 1
ATOM 1333 C C . ILE A 1 174 ? -4.258 31.074 12.735 1.00 58.69 174 ILE A C 1
ATOM 1335 O O . ILE A 1 174 ? -4.579 32.100 13.330 1.00 58.69 174 ILE A O 1
ATOM 1339 N N . SER A 1 175 ? -5.166 30.327 12.101 1.00 61.84 175 SER A N 1
ATOM 1340 C CA . SER A 1 175 ? -6.595 30.671 12.040 1.00 61.84 175 SER A CA 1
ATOM 1341 C C . SER A 1 175 ? -7.394 30.272 13.286 1.00 61.84 175 SER A C 1
ATOM 1343 O O . SER A 1 175 ? -8.592 30.552 13.345 1.00 61.84 175 SER A O 1
ATOM 1345 N N . GLY A 1 176 ? -6.764 29.616 14.270 1.00 46.28 176 GLY A N 1
ATOM 1346 C CA . GLY A 1 176 ? -7.412 29.191 15.516 1.00 46.28 176 GLY A CA 1
ATOM 1347 C C . GLY A 1 176 ? -8.508 28.132 15.333 1.00 46.28 176 GLY A C 1
ATOM 1348 O O . GLY A 1 176 ? -9.313 27.926 16.237 1.00 46.28 176 GLY A O 1
ATOM 1349 N N . LYS A 1 177 ? -8.568 27.470 14.168 1.00 52.06 177 LYS A N 1
ATOM 1350 C CA . LYS A 1 177 ? -9.539 26.402 13.862 1.00 52.06 177 LYS A CA 1
ATOM 1351 C C . LYS A 1 177 ? -9.035 25.001 14.223 1.00 52.06 177 LYS A C 1
ATOM 1353 O O . LYS A 1 177 ? -9.827 24.061 14.218 1.00 52.06 177 LYS A O 1
ATOM 1358 N N . GLY A 1 178 ? -7.753 24.856 14.564 1.00 48.06 178 GLY A N 1
ATOM 1359 C CA . GLY A 1 178 ? -7.214 23.657 15.209 1.00 48.06 178 GLY A CA 1
ATOM 1360 C C . GLY A 1 178 ? -7.630 23.623 16.679 1.00 48.06 178 GLY A C 1
ATOM 1361 O O . GLY A 1 178 ? -6.943 24.185 17.527 1.00 48.06 178 GLY A O 1
ATOM 1362 N N . GLY A 1 179 ? -8.797 23.046 16.972 1.00 43.06 179 GLY A N 1
ATOM 1363 C CA . GLY A 1 179 ? -9.329 22.971 18.334 1.00 43.06 179 GLY A CA 1
ATOM 1364 C C . GLY A 1 179 ? -8.378 22.260 19.316 1.00 43.06 179 GLY A C 1
ATOM 1365 O O . GLY A 1 179 ? -7.657 21.345 18.914 1.00 43.06 179 GLY A O 1
ATOM 1366 N N . PRO A 1 180 ? -8.380 22.628 20.611 1.00 53.69 180 PRO A N 1
ATOM 1367 C CA . PRO A 1 180 ? -7.553 21.989 21.624 1.00 53.69 180 PRO A CA 1
ATOM 1368 C C . PRO A 1 180 ? -8.257 20.734 22.151 1.00 53.69 180 PRO A C 1
ATOM 1370 O O . PRO A 1 180 ? -8.881 20.794 23.201 1.00 53.69 180 PRO A O 1
ATOM 1373 N N . TYR A 1 181 ? -8.192 19.601 21.445 1.00 41.53 181 TYR A N 1
ATOM 1374 C CA . TYR A 1 181 ? -8.672 18.327 22.000 1.00 41.53 181 TYR A CA 1
ATOM 1375 C C . TYR A 1 181 ? -7.809 17.146 21.548 1.00 41.53 181 TYR A C 1
ATOM 1377 O O . TYR A 1 181 ? -8.121 16.448 20.588 1.00 41.53 181 TYR A O 1
ATOM 1385 N N . ALA A 1 182 ? -6.738 16.898 22.302 1.00 35.75 182 ALA A N 1
ATOM 1386 C CA . ALA A 1 182 ? -6.272 15.544 22.559 1.00 35.75 182 ALA A CA 1
ATOM 1387 C C . ALA A 1 182 ? -6.990 15.050 23.826 1.00 35.75 182 ALA A C 1
ATOM 1389 O O . ALA A 1 182 ? -6.878 15.642 24.894 1.00 35.75 182 ALA A O 1
ATOM 1390 N N . THR A 1 183 ? -7.797 14.005 23.704 1.00 37.81 183 THR A N 1
ATOM 1391 C CA . THR A 1 183 ? -8.316 13.188 24.816 1.00 37.81 183 THR A CA 1
ATOM 1392 C C . THR A 1 183 ? -8.693 11.863 24.156 1.00 37.81 183 THR A C 1
ATOM 1394 O O . THR A 1 183 ? -9.388 11.875 23.147 1.00 37.81 183 THR A O 1
ATOM 1397 N N . ILE A 1 184 ? -8.115 10.711 24.519 1.00 37.34 184 ILE A N 1
ATOM 1398 C CA . ILE A 1 184 ? -8.376 9.966 25.769 1.00 37.34 184 ILE A CA 1
ATOM 1399 C C . ILE A 1 184 ? -7.106 9.259 26.328 1.00 37.34 184 ILE A C 1
ATOM 1401 O O . ILE A 1 184 ? -7.217 8.413 27.206 1.00 37.34 184 ILE A O 1
ATOM 1405 N N . TRP A 1 185 ? -5.894 9.558 25.843 1.00 41.62 185 TRP A N 1
ATOM 1406 C CA . TRP A 1 185 ? -4.683 8.794 26.218 1.00 41.62 185 TRP A CA 1
ATOM 1407 C C . TRP A 1 185 ? -3.471 9.661 26.593 1.00 41.62 185 TRP A C 1
ATOM 1409 O O . TRP A 1 185 ? -2.349 9.377 26.182 1.00 41.62 185 TRP A O 1
ATOM 1419 N N . GLU A 1 186 ? -3.664 10.699 27.412 1.00 38.56 186 GLU A N 1
ATOM 1420 C CA . GLU A 1 186 ? -2.547 11.218 28.214 1.00 38.56 186 GLU A CA 1
ATOM 1421 C C . GLU A 1 186 ? -2.231 10.208 29.327 1.00 38.56 186 GLU A C 1
ATOM 1423 O O . GLU A 1 186 ? -2.826 10.217 30.402 1.00 38.56 186 GLU A O 1
ATOM 1428 N N . SER A 1 187 ? -1.278 9.314 29.065 1.00 42.47 187 SER A N 1
ATOM 1429 C CA . SER A 1 187 ? -0.547 8.630 30.130 1.00 42.47 187 SER A CA 1
ATOM 1430 C C . SER A 1 187 ? 0.522 9.579 30.673 1.00 42.47 187 SER A C 1
ATOM 1432 O O . SER A 1 187 ? 1.698 9.452 30.343 1.00 42.47 187 SER A O 1
ATOM 1434 N N . SER A 1 188 ? 0.118 10.514 31.527 1.00 40.41 188 SER A N 1
ATOM 1435 C CA . SER A 1 188 ? 1.036 11.186 32.452 1.00 40.41 188 SER A CA 1
ATOM 1436 C C . SER A 1 188 ? 0.993 10.427 33.776 1.00 40.41 188 SER A C 1
ATOM 1438 O O . SER A 1 188 ? 0.308 10.820 34.717 1.00 40.41 188 SER A O 1
ATOM 1440 N N . GLY A 1 189 ? 1.655 9.269 33.797 1.00 40.44 189 GLY A N 1
ATOM 1441 C CA . GLY A 1 189 ? 1.813 8.418 34.971 1.00 40.44 189 GLY A CA 1
ATOM 1442 C C . GLY A 1 189 ? 3.287 8.297 35.354 1.00 40.44 189 GLY A C 1
ATOM 1443 O O . GLY A 1 189 ? 4.009 7.542 34.708 1.00 40.44 189 GLY A O 1
ATOM 1444 N N . ASN A 1 190 ? 3.635 9.007 36.435 1.00 35.16 190 ASN A N 1
ATOM 1445 C CA . ASN A 1 190 ? 4.901 9.128 37.183 1.00 35.16 190 ASN A CA 1
ATOM 1446 C C . ASN A 1 190 ? 6.063 9.912 36.565 1.00 35.16 190 ASN A C 1
ATOM 1448 O O . ASN A 1 190 ? 6.812 9.357 35.735 1.00 35.16 190 ASN A O 1
#

Sequence (190 aa):
MFESDRGSADITLCIFPHLKEFIAIDARGDRPGGPAVLRLPISNILCEEFYSKVESDFSKILRRHDAGFLELMGIPQQVEAVIRANSLKRIIAELGINIPESSNEPGGTVGVLFFAGSLLALEGPLLSEAMQELFGSKLAPHAREQLIEHLLELMEQERKSIGDASAQDIANLISGKGGPYATIWESSGN

Radius of gyration: 20.4 Å; chains: 1; bounding box: 42×54×57 Å

pLDDT: mean 76.04, std 17.04, range [31.31, 94.25]

Foldseek 3Di:
DPPPPDDQWQWEWEDQPLAQWIKIFRLDQPDDVHTAIDIGGVCLQVDPVLVVQLVVQLVVLVPPPPDDPVSVVCSVVSSVVSNVLSSVVSVCVVVVNDDPPPDPDRPTGYHYHYCDDVNLVDDLVRVLVVLCVSCVVRDDPVRSVVVSVVVVVSSVVSVVSVVVVVVVVVVCVVVVVPDPDDDDDPPPDD